Protein AF-0000000066603137 (afdb_homodimer)

Sequence (234 aa):
MKKAFKVMNELRSQNLLCDVTIVAEDMEISAHRVVLAACSPYFHAMFTGEMSESRAKRVRIKEVDGWTLRMLIDYVYTAEIQVTEENVQVLLPAAGLLQLQDVKKTCCEFLESQLHPMKKAFKVMNELRSQNLLCDVTIVAEDMEISAHRVVLAACSPYFHAMFTGEMSESRAKRVRIKEVDGWTLRMLIDYVYTAEIQVTEENVQVLLPAAGLLQLQDVKKTCCEFLESQLHP

Radius of gyration: 20.16 Å; Cα contacts (8 Å, |Δi|>4): 332; chains: 2; bounding box: 44×59×36 Å

Structure (mmCIF, N/CA/C/O backbone):
data_AF-0000000066603137-model_v1
#
loop_
_entity.id
_entity.type
_entity.pdbx_description
1 polymer 'Kelch like family member 2'
#
loop_
_atom_site.group_PDB
_atom_site.id
_atom_site.type_symbol
_atom_site.label_atom_id
_atom_site.label_alt_id
_atom_site.label_comp_id
_atom_site.label_asym_id
_atom_site.label_entity_id
_atom_site.label_seq_id
_atom_site.pdbx_PDB_ins_code
_atom_site.Cartn_x
_atom_site.Cartn_y
_atom_site.Cartn_z
_atom_site.occupancy
_atom_site.B_iso_or_equiv
_atom_site.auth_seq_id
_atom_sit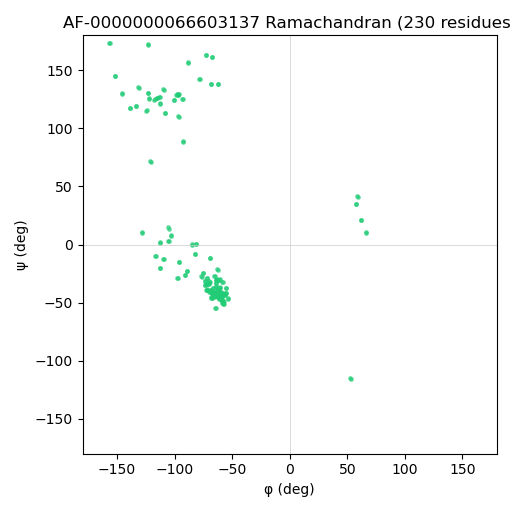e.auth_comp_id
_atom_site.auth_asym_id
_atom_site.auth_atom_id
_atom_site.pdbx_PDB_model_num
ATOM 1 N N . MET A 1 1 ? -9.078 -4.625 0.877 1 66.19 1 MET A N 1
ATOM 2 C CA . MET A 1 1 ? -8.438 -3.322 0.723 1 66.19 1 MET A CA 1
ATOM 3 C C . MET A 1 1 ? -8.273 -2.637 2.074 1 66.19 1 MET A C 1
ATOM 5 O O . MET A 1 1 ? -7.148 -2.32 2.479 1 66.19 1 MET A O 1
ATOM 9 N N . LYS A 1 2 ? -9.336 -2.564 2.914 1 73.94 2 LYS A N 1
ATOM 10 C CA . LYS A 1 2 ? -9.211 -1.972 4.242 1 73.94 2 LYS A CA 1
ATOM 11 C C . LYS A 1 2 ? -8.258 -2.785 5.117 1 73.94 2 LYS A C 1
ATOM 13 O O . LYS A 1 2 ? -7.438 -2.223 5.84 1 73.94 2 LYS A O 1
ATOM 18 N N . LYS A 1 3 ? -8.266 -4.051 4.812 1 93.62 3 LYS A N 1
ATOM 19 C CA . LYS A 1 3 ? -7.402 -4.918 5.609 1 93.62 3 LYS A CA 1
ATOM 20 C C . LYS A 1 3 ? -5.934 -4.707 5.262 1 93.62 3 LYS A C 1
ATOM 22 O O . LYS A 1 3 ? -5.07 -4.715 6.145 1 93.62 3 LYS A O 1
ATOM 27 N N . ALA A 1 4 ? -5.727 -4.43 4.051 1 96.81 4 ALA A N 1
ATOM 28 C CA . ALA A 1 4 ? -4.344 -4.238 3.619 1 96.81 4 ALA A CA 1
ATOM 29 C C . ALA A 1 4 ? -3.734 -2.996 4.258 1 96.81 4 ALA A C 1
ATOM 31 O O . ALA A 1 4 ? -2.594 -3.025 4.727 1 96.81 4 ALA A O 1
ATOM 32 N N . PHE A 1 5 ? -4.465 -1.944 4.359 1 97.75 5 PHE A N 1
ATOM 33 C CA . PHE A 1 5 ? -3.939 -0.711 4.934 1 97.75 5 PHE A CA 1
ATOM 34 C C . PHE A 1 5 ? -3.719 -0.865 6.434 1 97.75 5 PHE A C 1
ATOM 36 O O . PHE A 1 5 ? -2.791 -0.276 6.992 1 97.75 5 PHE A O 1
ATOM 43 N N . LYS A 1 6 ? -4.555 -1.633 7.059 1 98.06 6 LYS A N 1
ATOM 44 C CA . LYS A 1 6 ? -4.324 -1.933 8.469 1 98.06 6 LYS A CA 1
ATOM 45 C C . LYS A 1 6 ? -2.969 -2.605 8.672 1 98.06 6 LYS A C 1
ATOM 47 O O . LYS A 1 6 ? -2.215 -2.236 9.578 1 98.06 6 LYS A O 1
ATOM 52 N N . VAL A 1 7 ? -2.697 -3.527 7.824 1 98.5 7 VAL A N 1
ATOM 53 C CA . VAL A 1 7 ? -1.426 -4.234 7.918 1 98.5 7 VAL A CA 1
ATOM 54 C C . VAL A 1 7 ? -0.278 -3.279 7.594 1 98.5 7 VAL A C 1
ATOM 56 O O . VAL A 1 7 ? 0.746 -3.275 8.281 1 98.5 7 VAL A O 1
ATOM 59 N N . MET A 1 8 ? -0.448 -2.443 6.566 1 98.56 8 MET A N 1
ATOM 60 C CA . MET A 1 8 ? 0.592 -1.475 6.23 1 98.56 8 MET A CA 1
ATOM 61 C C . MET A 1 8 ? 0.85 -0.526 7.395 1 98.56 8 MET A C 1
ATOM 63 O O . MET A 1 8 ? 1.996 -0.165 7.668 1 98.56 8 MET A O 1
ATOM 67 N N . ASN A 1 9 ? -0.201 -0.176 8.078 1 98.62 9 ASN A N 1
ATOM 68 C CA . ASN A 1 9 ? -0.045 0.702 9.227 1 98.62 9 ASN A CA 1
ATOM 69 C C . ASN A 1 9 ? 0.69 0.003 10.367 1 98.62 9 ASN A C 1
ATOM 71 O O . ASN A 1 9 ? 1.478 0.628 11.086 1 98.62 9 ASN A O 1
ATOM 75 N N . GLU A 1 10 ? 0.378 -1.219 10.547 1 98.69 10 GLU A N 1
ATOM 76 C CA . GLU A 1 10 ? 1.084 -2.002 11.562 1 98.69 10 GLU A CA 1
ATOM 77 C C . GLU A 1 10 ? 2.57 -2.117 11.227 1 98.69 10 GLU A C 1
ATOM 79 O O . GLU A 1 10 ? 3.42 -1.979 12.109 1 98.69 10 GLU A O 1
ATOM 84 N N . LEU A 1 11 ? 2.84 -2.357 9.984 1 98.62 11 LEU A N 1
ATOM 85 C CA . LEU A 1 11 ? 4.23 -2.385 9.547 1 98.62 11 LEU A CA 1
ATOM 86 C C . LEU A 1 11 ? 4.914 -1.051 9.82 1 98.62 11 LEU A C 1
ATOM 88 O O . LEU A 1 11 ? 6.027 -1.016 10.352 1 98.62 11 LEU A O 1
ATOM 92 N N . ARG A 1 12 ? 4.234 0.005 9.531 1 98.75 12 ARG A N 1
ATOM 93 C CA . ARG A 1 12 ? 4.77 1.344 9.758 1 98.75 12 ARG A CA 1
ATOM 94 C C . ARG A 1 12 ? 5.062 1.575 11.234 1 98.75 12 ARG A C 1
ATOM 96 O O . ARG A 1 12 ? 6.129 2.08 11.586 1 98.75 12 ARG A O 1
ATOM 103 N N . SER A 1 13 ? 4.113 1.192 12.078 1 98.19 13 SER A N 1
ATOM 104 C CA . SER A 1 13 ? 4.246 1.421 13.508 1 98.19 13 SER A CA 1
ATOM 105 C C . SER A 1 13 ? 5.441 0.667 14.086 1 98.19 13 SER A C 1
ATOM 107 O O . SER A 1 13 ? 5.957 1.025 15.141 1 98.19 13 SER A O 1
ATOM 109 N N . GLN A 1 14 ? 5.871 -0.361 13.367 1 97.81 14 GLN A N 1
ATOM 110 C CA . GLN A 1 14 ? 7.016 -1.162 13.789 1 97.81 14 GLN A CA 1
ATOM 111 C C . GLN A 1 14 ? 8.266 -0.811 12.984 1 97.81 14 GLN A C 1
ATOM 113 O O . GLN A 1 14 ? 9.281 -1.502 13.07 1 97.81 14 GLN A O 1
ATOM 118 N N . ASN A 1 15 ? 8.156 0.204 12.188 1 97.88 15 ASN A N 1
ATOM 119 C CA . ASN A 1 15 ? 9.234 0.662 11.312 1 97.88 15 ASN A CA 1
ATOM 120 C C . ASN A 1 15 ? 9.703 -0.442 10.367 1 97.88 15 ASN A C 1
ATOM 122 O O . ASN A 1 15 ? 10.891 -0.555 10.078 1 97.88 15 ASN A O 1
ATOM 126 N N . LEU A 1 16 ? 8.734 -1.271 9.945 1 98 16 LEU A N 1
ATOM 127 C CA . LEU A 1 16 ? 9.039 -2.346 9.008 1 98 16 LEU A CA 1
ATOM 128 C C . LEU A 1 16 ? 8.711 -1.928 7.578 1 98 16 LEU A C 1
ATOM 130 O O . LEU A 1 16 ? 7.641 -1.378 7.316 1 98 16 LEU A O 1
ATOM 134 N N . LEU A 1 17 ? 9.695 -2.125 6.676 1 97.81 17 LEU A N 1
ATOM 135 C CA . LEU A 1 17 ? 9.602 -1.882 5.242 1 97.81 17 LEU A CA 1
ATOM 136 C C . LEU A 1 17 ? 9.43 -0.395 4.953 1 97.81 17 LEU A C 1
ATOM 138 O O . LEU A 1 17 ? 9.023 -0.016 3.852 1 97.81 17 LEU A O 1
ATOM 142 N N . CYS A 1 18 ? 9.602 0.43 5.953 1 98.5 18 CYS A N 1
ATOM 143 C CA . CYS A 1 18 ? 9.586 1.869 5.719 1 98.5 18 CYS A CA 1
ATOM 144 C C . CYS A 1 18 ? 10.805 2.307 4.914 1 98.5 18 CYS A C 1
ATOM 146 O O . CYS A 1 18 ? 11.922 1.852 5.176 1 98.5 18 CYS A O 1
ATOM 148 N N . ASP A 1 19 ? 10.562 3.217 3.949 1 98.38 19 ASP A N 1
ATOM 149 C CA . ASP A 1 19 ? 11.68 3.6 3.094 1 98.38 19 ASP A CA 1
ATOM 150 C C . ASP A 1 19 ? 11.836 5.117 3.033 1 98.38 19 ASP A C 1
ATOM 152 O O . ASP A 1 19 ? 12.586 5.637 2.209 1 98.38 19 ASP A O 1
ATOM 156 N N . VAL A 1 20 ? 11.125 5.844 3.896 1 98.56 20 VAL A N 1
ATOM 157 C CA . VAL A 1 20 ? 11.289 7.293 3.973 1 98.56 20 VAL A CA 1
ATOM 158 C C . VAL A 1 20 ? 10.953 7.777 5.379 1 98.56 20 VAL A C 1
ATOM 160 O O . VAL A 1 20 ? 10.094 7.203 6.051 1 98.56 20 VAL A O 1
ATOM 163 N N . THR A 1 21 ? 11.625 8.734 5.805 1 98.62 21 THR A N 1
ATOM 164 C CA . THR A 1 21 ? 11.32 9.484 7.016 1 98.62 21 THR A CA 1
ATOM 165 C C . THR A 1 21 ? 10.914 10.914 6.672 1 98.62 21 THR A C 1
ATOM 167 O O . THR A 1 21 ? 11.695 11.664 6.074 1 98.62 21 THR A O 1
ATOM 170 N N . ILE A 1 22 ? 9.734 11.305 7.062 1 98.31 22 ILE A N 1
ATOM 171 C CA . ILE A 1 22 ? 9.273 12.672 6.852 1 98.31 22 ILE A CA 1
ATOM 172 C C . ILE A 1 22 ? 9.516 13.492 8.117 1 98.31 22 ILE A C 1
ATOM 174 O O . ILE A 1 22 ? 9.109 13.094 9.211 1 98.31 22 ILE A O 1
ATOM 178 N N . VAL A 1 23 ? 10.133 14.625 7.926 1 98.19 23 VAL A N 1
ATOM 179 C CA . VAL A 1 23 ? 10.539 15.445 9.062 1 98.19 23 VAL A CA 1
ATOM 180 C C . VAL A 1 23 ? 9.781 16.781 9.039 1 98.19 23 VAL A C 1
ATOM 182 O O . VAL A 1 23 ? 9.703 17.438 7.996 1 98.19 23 VAL A O 1
ATOM 185 N N . ALA A 1 24 ? 9.148 17.094 10.086 1 97.25 24 ALA A N 1
ATOM 186 C CA . ALA A 1 24 ? 8.539 18.391 10.312 1 97.25 24 ALA A CA 1
ATOM 187 C C . ALA A 1 24 ? 8.867 18.922 11.703 1 97.25 24 ALA A C 1
ATOM 189 O O . ALA A 1 24 ? 8.523 18.297 12.711 1 97.25 24 ALA A O 1
ATOM 190 N N . GLU A 1 25 ? 9.5 20.031 11.664 1 94.88 25 GLU A N 1
ATOM 191 C CA . GLU A 1 25 ? 10 20.578 12.922 1 94.88 25 GLU A CA 1
ATOM 192 C C . GLU A 1 25 ? 10.828 19.547 13.68 1 94.88 25 GLU A C 1
ATOM 194 O O . GLU A 1 25 ? 11.812 19.016 13.148 1 94.88 25 GLU A O 1
ATOM 199 N N . ASP A 1 26 ? 10.352 19.109 14.867 1 93.25 26 ASP A N 1
ATOM 200 C CA . ASP A 1 26 ? 11.148 18.188 15.68 1 93.25 26 ASP A CA 1
ATOM 201 C C . ASP A 1 26 ? 10.578 16.781 15.617 1 93.25 26 ASP A C 1
ATOM 203 O O . ASP A 1 26 ? 11.008 15.898 16.375 1 93.25 26 ASP A O 1
ATOM 207 N N . MET A 1 27 ? 9.75 16.625 14.68 1 97.19 27 MET A N 1
ATOM 208 C CA . MET A 1 27 ? 9.117 15.32 14.586 1 97.19 27 MET A CA 1
ATOM 209 C C . MET A 1 27 ? 9.617 14.562 13.352 1 97.19 27 MET A C 1
ATOM 211 O O . MET A 1 27 ? 9.766 15.148 12.281 1 97.19 27 MET A O 1
ATOM 215 N N . GLU A 1 28 ? 9.93 13.32 13.609 1 98.19 28 GLU A N 1
ATOM 216 C CA . GLU A 1 28 ? 10.305 12.398 12.547 1 98.19 28 GLU A CA 1
ATOM 217 C C . GLU A 1 28 ? 9.266 11.289 12.383 1 98.19 28 GLU A C 1
ATOM 219 O O . GLU A 1 28 ? 8.945 10.594 13.352 1 98.19 28 GLU A O 1
ATOM 224 N N . ILE A 1 29 ? 8.766 11.109 11.133 1 98.38 29 ILE A N 1
ATOM 225 C CA . ILE A 1 29 ? 7.703 10.148 10.867 1 98.38 29 ILE A CA 1
ATOM 226 C C . ILE A 1 29 ? 8.148 9.172 9.781 1 98.38 29 ILE A C 1
ATOM 228 O O . ILE A 1 29 ? 8.375 9.57 8.633 1 98.38 29 ILE A O 1
ATOM 232 N N . SER A 1 30 ? 8.273 7.91 10.156 1 98.62 30 SER A N 1
ATOM 233 C CA . SER A 1 30 ? 8.586 6.875 9.172 1 98.62 30 SER A CA 1
ATOM 234 C C . SER A 1 30 ? 7.348 6.484 8.375 1 98.62 30 SER A C 1
ATOM 236 O O . SER A 1 30 ? 6.242 6.422 8.914 1 98.62 30 SER A O 1
ATOM 238 N N . ALA A 1 31 ? 7.547 6.23 7.105 1 98.75 31 ALA A N 1
ATOM 239 C CA . ALA A 1 31 ? 6.426 5.863 6.246 1 98.75 31 ALA A CA 1
ATOM 240 C C . ALA A 1 31 ? 6.898 5.078 5.027 1 98.75 31 ALA A C 1
ATOM 242 O O . ALA A 1 31 ? 8.094 4.809 4.879 1 98.75 31 ALA A O 1
ATOM 243 N N . HIS A 1 32 ? 6.016 4.598 4.27 1 98.88 32 HIS A N 1
ATOM 244 C CA . HIS A 1 32 ? 6.266 3.947 2.988 1 98.88 32 HIS A CA 1
ATOM 245 C C . HIS A 1 32 ? 5.996 4.895 1.826 1 98.88 32 HIS A C 1
ATOM 247 O O . HIS A 1 32 ? 4.887 5.414 1.687 1 98.88 32 HIS A O 1
ATOM 253 N N . ARG A 1 33 ? 7 5.094 0.948 1 98.69 33 ARG A N 1
ATOM 254 C CA . ARG A 1 33 ? 6.848 6.02 -0.171 1 98.69 33 ARG A CA 1
ATOM 255 C C . ARG A 1 33 ? 5.645 5.645 -1.028 1 98.69 33 ARG A C 1
ATOM 257 O O . ARG A 1 33 ? 4.859 6.516 -1.415 1 98.69 33 ARG A O 1
ATOM 264 N N . VAL A 1 34 ? 5.469 4.328 -1.306 1 98.81 34 VAL A N 1
ATOM 265 C CA . VAL A 1 34 ? 4.43 3.893 -2.234 1 98.81 34 VAL A CA 1
ATOM 266 C C . VAL A 1 34 ? 3.053 4.188 -1.646 1 98.81 34 VAL A C 1
ATOM 268 O O . VAL A 1 34 ? 2.121 4.531 -2.375 1 98.81 34 VAL A O 1
ATOM 271 N N . VAL A 1 35 ? 2.865 4.031 -0.341 1 98.62 35 VAL A N 1
ATOM 272 C CA . VAL A 1 35 ? 1.593 4.309 0.315 1 98.62 35 VAL A CA 1
ATOM 273 C C . VAL A 1 35 ? 1.307 5.809 0.273 1 98.62 35 VAL A C 1
ATOM 275 O O . VAL A 1 35 ? 0.21 6.227 -0.107 1 98.62 35 VAL A O 1
ATOM 278 N N . LEU A 1 36 ? 2.318 6.641 0.607 1 98.62 36 LEU A N 1
ATOM 279 C CA . LEU A 1 36 ? 2.152 8.086 0.564 1 98.62 36 LEU A CA 1
ATOM 280 C C . LEU A 1 36 ? 1.855 8.562 -0.855 1 98.62 36 LEU A C 1
ATOM 282 O O . LEU A 1 36 ? 0.938 9.352 -1.071 1 98.62 36 LEU A O 1
ATOM 286 N N . ALA A 1 37 ? 2.605 8.039 -1.831 1 98.56 37 ALA A N 1
ATOM 287 C CA . ALA A 1 37 ? 2.447 8.422 -3.23 1 98.56 37 ALA A CA 1
ATOM 288 C C . ALA A 1 37 ? 1.07 8.031 -3.756 1 98.56 37 ALA A C 1
ATOM 290 O O . ALA A 1 37 ? 0.492 8.727 -4.59 1 98.56 37 ALA A O 1
ATOM 291 N N . ALA A 1 38 ? 0.558 6.93 -3.254 1 98.38 38 ALA A N 1
ATOM 292 C CA . ALA A 1 38 ? -0.722 6.414 -3.732 1 98.38 38 ALA A CA 1
ATOM 293 C C . ALA A 1 38 ? -1.885 7.238 -3.193 1 98.38 38 ALA A C 1
ATOM 295 O O . ALA A 1 38 ? -2.951 7.297 -3.809 1 98.38 38 ALA A O 1
ATOM 296 N N . CYS A 1 39 ? -1.678 7.875 -2.096 1 97.88 39 CYS A N 1
ATOM 297 C CA . CYS A 1 39 ? -2.799 8.492 -1.396 1 97.88 39 CYS A CA 1
ATOM 298 C C . CYS A 1 39 ? -2.73 10.016 -1.49 1 97.88 39 CYS A C 1
ATOM 300 O O . CYS A 1 39 ? -3.697 10.703 -1.163 1 97.88 39 CYS A O 1
ATOM 302 N N . SER A 1 40 ? -1.613 10.602 -1.925 1 98.38 40 SER A N 1
ATOM 303 C CA . SER A 1 40 ? -1.382 12.039 -1.989 1 98.38 40 SER A CA 1
ATOM 304 C C . SER A 1 40 ? -0.666 12.43 -3.279 1 98.38 40 SER A C 1
ATOM 306 O O . SER A 1 40 ? 0.505 12.094 -3.471 1 98.38 40 SER A O 1
ATOM 308 N N . PRO A 1 41 ? -1.312 13.234 -4.125 1 98.12 41 PRO A N 1
ATOM 309 C CA . PRO A 1 41 ? -0.631 13.727 -5.324 1 98.12 41 PRO A CA 1
ATOM 310 C C . PRO A 1 41 ? 0.639 14.508 -5.004 1 98.12 41 PRO A C 1
ATOM 312 O O . PRO A 1 41 ? 1.594 14.492 -5.785 1 98.12 41 PRO A O 1
ATOM 315 N N . TYR A 1 42 ? 0.644 15.18 -3.895 1 98 42 TYR A N 1
ATOM 316 C CA . TYR A 1 42 ? 1.837 15.875 -3.43 1 98 42 TYR A CA 1
ATOM 317 C C . TYR A 1 42 ? 3.004 14.906 -3.26 1 98 42 TYR A C 1
ATOM 319 O O . TYR A 1 42 ? 4.07 15.109 -3.844 1 98 42 TYR A O 1
ATOM 327 N N . PHE A 1 43 ? 2.762 13.844 -2.566 1 98 43 PHE A N 1
ATOM 328 C CA . PHE A 1 43 ? 3.807 12.859 -2.34 1 98 43 PHE A CA 1
ATOM 329 C C . PHE A 1 43 ? 4.074 12.055 -3.605 1 98 43 PHE A C 1
ATOM 331 O O . PHE A 1 43 ? 5.211 11.641 -3.859 1 98 43 PHE A O 1
ATOM 338 N N . HIS A 1 44 ? 3.045 11.859 -4.414 1 98.38 44 HIS A N 1
ATOM 339 C CA . HIS A 1 44 ? 3.248 11.188 -5.691 1 98.38 44 HIS A CA 1
ATOM 340 C C . HIS A 1 44 ? 4.281 11.914 -6.543 1 98.38 44 HIS A C 1
ATOM 342 O O . HIS A 1 44 ? 5.242 11.305 -7.02 1 98.38 44 HIS A O 1
ATOM 348 N N . ALA A 1 45 ? 4.066 13.195 -6.691 1 97.56 45 ALA A N 1
ATOM 349 C CA . ALA A 1 45 ? 4.984 14.016 -7.48 1 97.56 45 ALA A CA 1
ATOM 350 C C . ALA A 1 45 ? 6.375 14.039 -6.848 1 97.56 45 ALA A C 1
ATOM 352 O O . ALA A 1 45 ? 7.383 13.953 -7.551 1 97.56 45 ALA A O 1
ATOM 353 N N . MET A 1 46 ? 6.438 14.094 -5.594 1 96.69 46 MET A N 1
ATOM 354 C CA . MET A 1 46 ? 7.699 14.188 -4.867 1 96.69 46 MET A CA 1
ATOM 355 C C . MET A 1 46 ? 8.523 12.914 -5.039 1 96.69 46 MET A C 1
ATOM 357 O O . MET A 1 46 ? 9.734 12.984 -5.258 1 96.69 46 MET A O 1
ATOM 361 N N . PHE A 1 47 ? 7.879 11.75 -4.996 1 98.06 47 PHE A N 1
ATOM 362 C CA . PHE A 1 47 ? 8.609 10.492 -4.891 1 98.06 47 PHE A CA 1
ATOM 363 C C . PHE A 1 47 ? 8.812 9.867 -6.266 1 98.06 47 PHE A C 1
ATOM 365 O O . PHE A 1 47 ? 9.594 8.93 -6.418 1 98.06 47 PHE A O 1
ATOM 372 N N . THR A 1 48 ? 8.117 10.312 -7.25 1 97.31 48 THR A N 1
ATOM 373 C CA . THR A 1 48 ? 8.266 9.727 -8.578 1 97.31 48 THR A CA 1
ATOM 374 C C . THR A 1 48 ? 9.039 10.656 -9.5 1 97.31 48 THR A C 1
ATOM 376 O O . THR A 1 48 ? 9.18 10.383 -10.695 1 97.31 48 THR A O 1
ATOM 379 N N . GLY A 1 49 ? 9.461 11.695 -8.984 1 92.5 49 GLY A N 1
ATOM 380 C CA . GLY A 1 49 ? 10.281 12.617 -9.758 1 92.5 49 GLY A CA 1
ATOM 381 C C . GLY A 1 49 ? 11.641 12.055 -10.109 1 92.5 49 GLY A C 1
ATOM 382 O O . GLY A 1 49 ? 12.094 11.086 -9.5 1 92.5 49 GLY A O 1
ATOM 383 N N . GLU A 1 50 ? 12.305 12.625 -11.102 1 88.88 50 GLU A N 1
ATOM 384 C CA . GLU A 1 50 ? 13.602 12.172 -11.586 1 88.88 50 GLU A CA 1
ATOM 385 C C . GLU A 1 50 ? 14.742 12.758 -10.758 1 88.88 50 GLU A C 1
ATOM 387 O O . GLU A 1 50 ? 15.883 12.297 -10.844 1 88.88 50 GLU A O 1
ATOM 392 N N . MET A 1 51 ? 14.414 13.516 -9.82 1 85.31 51 MET A N 1
ATOM 393 C CA . MET A 1 51 ? 15.438 14.234 -9.062 1 85.31 51 MET A CA 1
ATOM 394 C C . MET A 1 51 ? 15.938 13.398 -7.895 1 85.31 51 MET A C 1
ATOM 396 O O . MET A 1 51 ? 15.211 12.562 -7.359 1 85.31 51 MET A O 1
ATOM 400 N N . SER A 1 52 ? 17.141 13.664 -7.434 1 87.62 52 SER A N 1
ATOM 401 C CA . SER A 1 52 ? 17.766 12.961 -6.32 1 87.62 52 SER A CA 1
ATOM 402 C C . SER A 1 52 ? 16.953 13.109 -5.039 1 87.62 52 SER A C 1
ATOM 404 O O . SER A 1 52 ? 16.891 12.188 -4.227 1 87.62 52 SER A O 1
ATOM 406 N N . GLU A 1 53 ? 16.312 14.234 -5.012 1 83.25 53 GLU A N 1
ATOM 407 C CA . GLU A 1 53 ? 15.547 14.539 -3.812 1 83.25 53 GLU A CA 1
ATOM 408 C C . GLU A 1 53 ? 14.391 13.562 -3.635 1 83.25 53 GLU A C 1
ATOM 410 O O . GLU A 1 53 ? 13.945 13.312 -2.512 1 83.25 53 GLU A O 1
ATOM 415 N N . SER A 1 54 ? 13.984 13.07 -4.773 1 88.69 54 SER A N 1
ATOM 416 C CA . SER A 1 54 ? 12.867 12.133 -4.727 1 88.69 54 SER A CA 1
ATOM 417 C C . SER A 1 54 ? 13.273 10.82 -4.074 1 88.69 54 SER A C 1
ATOM 419 O O . SER A 1 54 ? 12.422 10.047 -3.625 1 88.69 54 SER A O 1
ATOM 421 N N . ARG A 1 55 ? 14.562 10.609 -3.875 1 93.38 55 ARG A N 1
ATOM 422 C CA . ARG A 1 55 ? 15.07 9.344 -3.342 1 93.38 55 ARG A CA 1
ATOM 423 C C . ARG A 1 55 ? 15.656 9.539 -1.947 1 93.38 55 ARG A C 1
ATOM 425 O O . ARG A 1 55 ? 16.141 8.586 -1.335 1 93.38 55 ARG A O 1
ATOM 432 N N . ALA A 1 56 ? 15.578 10.742 -1.469 1 95.44 56 ALA A N 1
ATOM 433 C CA . ALA A 1 56 ? 16.156 11.016 -0.152 1 95.44 56 ALA A CA 1
ATOM 434 C C . ALA A 1 56 ? 15.461 10.188 0.928 1 95.44 56 ALA A C 1
ATOM 436 O O . ALA A 1 56 ? 14.234 10.023 0.902 1 95.44 56 ALA A O 1
ATOM 437 N N . LYS A 1 57 ? 16.266 9.656 1.84 1 96.31 57 LYS A N 1
ATOM 438 C CA . LYS A 1 57 ? 15.719 8.852 2.932 1 96.31 57 LYS A CA 1
ATOM 439 C C . LYS A 1 57 ? 14.961 9.727 3.932 1 96.31 57 LYS A C 1
ATOM 441 O O . LYS A 1 57 ? 14.078 9.234 4.637 1 96.31 57 LYS A O 1
ATOM 446 N N . ARG A 1 58 ? 15.469 10.914 4.062 1 97.12 58 ARG A N 1
ATOM 447 C CA . ARG A 1 58 ? 14.844 11.891 4.945 1 97.12 58 ARG A CA 1
ATOM 448 C C . ARG A 1 58 ? 14.367 13.109 4.16 1 97.12 58 ARG A C 1
ATOM 450 O O . ARG A 1 58 ? 15.133 13.719 3.418 1 97.12 58 ARG A O 1
ATOM 457 N N . VAL A 1 59 ? 13.109 13.438 4.27 1 97.12 59 VAL A N 1
ATOM 458 C CA . VAL A 1 59 ? 12.492 14.562 3.566 1 97.12 59 VAL A CA 1
ATOM 459 C C . VAL A 1 59 ? 11.883 15.531 4.574 1 97.12 59 VAL A C 1
ATOM 461 O O . VAL A 1 59 ? 11.039 15.141 5.387 1 97.12 59 VAL A O 1
ATOM 464 N N . ARG A 1 60 ? 12.258 16.812 4.531 1 97.19 60 ARG A N 1
ATOM 465 C CA . ARG A 1 60 ? 11.734 17.828 5.445 1 97.19 60 ARG A CA 1
ATOM 466 C C . ARG A 1 60 ? 10.602 18.609 4.797 1 97.19 60 ARG A C 1
ATOM 468 O O . ARG A 1 60 ? 10.734 19.078 3.662 1 97.19 60 ARG A O 1
ATOM 475 N N . ILE A 1 61 ? 9.555 18.688 5.496 1 96.81 61 ILE A N 1
ATOM 476 C CA . ILE A 1 61 ? 8.438 19.562 5.109 1 96.81 61 ILE A CA 1
ATOM 477 C C . ILE A 1 61 ? 8.359 20.75 6.051 1 96.81 61 ILE A C 1
ATOM 479 O O . ILE A 1 61 ? 7.969 20.609 7.211 1 96.81 61 ILE A O 1
ATOM 483 N N . LYS A 1 62 ? 8.609 21.906 5.578 1 96.56 62 LYS A N 1
ATOM 484 C CA . LYS A 1 62 ? 8.766 23.094 6.41 1 96.56 62 LYS A CA 1
ATOM 485 C C . LYS A 1 62 ? 7.426 23.797 6.625 1 96.56 62 LYS A C 1
ATOM 487 O O . LYS A 1 62 ? 7.254 24.531 7.598 1 96.56 62 LYS A O 1
ATOM 492 N N . GLU A 1 63 ? 6.492 23.547 5.715 1 96.06 63 GLU A N 1
ATOM 493 C CA . GLU A 1 63 ? 5.242 24.297 5.68 1 96.06 63 GLU A CA 1
ATOM 494 C C . GLU A 1 63 ? 4.234 23.75 6.684 1 96.06 63 GLU A C 1
ATOM 496 O O . GLU A 1 63 ? 3.199 24.375 6.934 1 96.06 63 GLU A O 1
ATOM 501 N N . VAL A 1 64 ? 4.512 22.625 7.32 1 97.19 64 VAL A N 1
ATOM 502 C CA . VAL A 1 64 ? 3.559 21.969 8.203 1 97.19 64 VAL A CA 1
ATOM 503 C C . VAL A 1 64 ? 4.234 21.609 9.523 1 97.19 64 VAL A C 1
ATOM 505 O O . VAL A 1 64 ? 5.383 21.172 9.539 1 97.19 64 VAL A O 1
ATOM 508 N N . ASP A 1 65 ? 3.514 21.891 10.656 1 96.5 65 ASP A N 1
ATOM 509 C CA . ASP A 1 65 ? 4.102 21.5 11.93 1 96.5 65 ASP A CA 1
ATOM 510 C C . ASP A 1 65 ? 4.047 19.984 12.117 1 96.5 65 ASP A C 1
ATOM 512 O O . ASP A 1 65 ? 3.27 19.297 11.453 1 96.5 65 ASP A O 1
ATOM 516 N N . GLY A 1 66 ? 4.863 19.469 13.07 1 97.44 66 GLY A N 1
ATOM 517 C CA . GLY A 1 66 ? 5.062 18.047 13.258 1 97.44 66 GLY A CA 1
ATOM 518 C C . GLY A 1 66 ? 3.793 17.312 13.641 1 97.44 66 GLY A C 1
ATOM 519 O O . GLY A 1 66 ? 3.508 16.234 13.102 1 97.44 66 GLY A O 1
ATOM 520 N N . TRP A 1 67 ? 3.07 17.859 14.539 1 97.12 67 TRP A N 1
ATOM 521 C CA . TRP A 1 67 ? 1.856 17.203 15.023 1 97.12 67 TRP A CA 1
ATOM 522 C C . TRP A 1 67 ? 0.817 17.109 13.906 1 97.12 67 TRP A C 1
ATOM 524 O O . TRP A 1 67 ? 0.174 16.062 13.742 1 97.12 67 TRP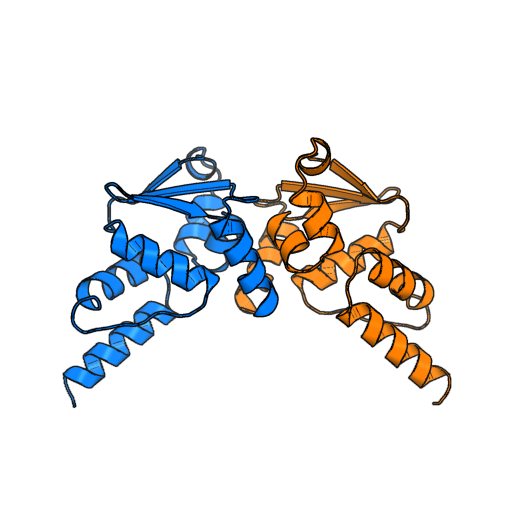 A O 1
ATOM 534 N N . THR A 1 68 ? 0.648 18.172 13.148 1 98.19 68 THR A N 1
ATOM 535 C CA . THR A 1 68 ? -0.292 18.188 12.031 1 98.19 68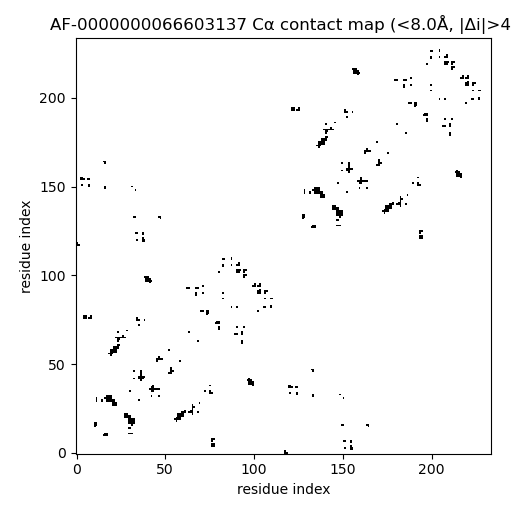 THR A CA 1
ATOM 536 C C . THR A 1 68 ? 0.099 17.156 10.977 1 98.19 68 THR A C 1
ATOM 538 O O . THR A 1 68 ? -0.752 16.438 10.469 1 98.19 68 THR A O 1
ATOM 541 N N . LEU A 1 69 ? 1.368 17.141 10.68 1 98.44 69 LEU A N 1
ATOM 542 C CA . LEU A 1 69 ? 1.857 16.188 9.695 1 98.44 69 LEU A CA 1
ATOM 543 C C . LEU A 1 69 ? 1.588 14.75 10.148 1 98.44 69 LEU A C 1
ATOM 545 O O . LEU A 1 69 ? 1.149 13.914 9.352 1 98.44 69 LEU A O 1
ATOM 549 N N . ARG A 1 70 ? 1.842 14.516 11.406 1 98.06 70 ARG A N 1
ATOM 550 C CA . ARG A 1 70 ? 1.599 13.18 11.953 1 98.06 70 ARG A CA 1
ATOM 551 C C . ARG A 1 70 ? 0.131 12.789 11.805 1 98.06 70 ARG A C 1
ATOM 553 O O . ARG A 1 70 ? -0.18 11.672 11.398 1 98.06 70 ARG A O 1
ATOM 560 N N . MET A 1 71 ? -0.792 13.68 12.086 1 98.38 71 MET A N 1
ATOM 561 C CA . MET A 1 71 ? -2.221 13.406 11.9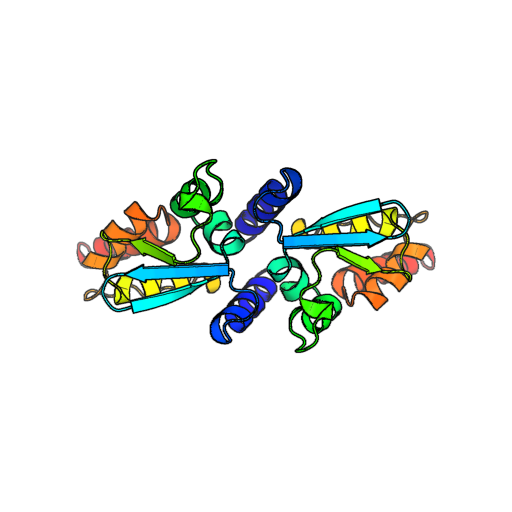53 1 98.38 71 MET A CA 1
ATOM 562 C C . MET A 1 71 ? -2.578 13.086 10.5 1 98.38 71 MET A C 1
ATOM 564 O O . MET A 1 71 ? -3.373 12.18 10.242 1 98.38 71 MET A O 1
ATOM 568 N N . LEU A 1 72 ? -1.993 13.82 9.586 1 98.69 72 LEU A N 1
ATOM 569 C CA . LEU A 1 72 ? -2.316 13.633 8.172 1 98.69 72 LEU A CA 1
ATOM 570 C C . LEU A 1 72 ? -1.725 12.328 7.648 1 98.69 72 LEU A C 1
ATOM 572 O O . LEU A 1 72 ? -2.361 11.633 6.855 1 98.69 72 LEU A O 1
ATOM 576 N N . ILE A 1 73 ? -0.517 11.992 8.07 1 98.5 73 ILE A N 1
ATOM 577 C CA . ILE A 1 73 ? 0.084 10.727 7.668 1 98.5 73 ILE A CA 1
ATOM 578 C C . ILE A 1 73 ? -0.698 9.57 8.281 1 98.5 73 ILE A C 1
ATOM 580 O O . ILE A 1 73 ? -0.939 8.555 7.617 1 98.5 73 ILE A O 1
ATOM 584 N N . ASP A 1 74 ? -1.087 9.703 9.539 1 98.25 74 ASP A N 1
ATOM 585 C CA . ASP A 1 74 ? -1.957 8.695 10.141 1 98.25 74 ASP A CA 1
ATOM 586 C C . ASP A 1 74 ? -3.232 8.508 9.32 1 98.25 74 ASP A C 1
ATOM 588 O O . ASP A 1 74 ? -3.691 7.387 9.117 1 98.25 74 ASP A O 1
ATOM 592 N N . TYR A 1 75 ? -3.768 9.602 8.875 1 98.44 75 TYR A N 1
ATOM 593 C CA . TYR A 1 75 ? -4.969 9.539 8.055 1 98.44 75 TYR A CA 1
ATOM 594 C C . TYR A 1 75 ? -4.723 8.727 6.785 1 98.44 75 TYR A C 1
ATOM 596 O O . TYR A 1 75 ? -5.594 7.973 6.348 1 98.44 75 TYR A O 1
ATOM 604 N N . VAL A 1 76 ? -3.598 8.914 6.203 1 98.25 76 VAL A N 1
ATOM 605 C CA . VAL A 1 76 ? -3.244 8.211 4.973 1 98.25 76 VAL A CA 1
ATOM 606 C C . VAL A 1 76 ? -3.361 6.707 5.188 1 98.25 76 VAL A C 1
ATOM 608 O O . VAL A 1 76 ? -3.855 5.988 4.316 1 98.25 76 VAL A O 1
ATOM 611 N N . TYR A 1 77 ? -3.016 6.23 6.32 1 98.06 77 TYR A N 1
ATOM 612 C CA . TYR A 1 77 ? -2.982 4.797 6.586 1 98.06 77 TYR A CA 1
ATOM 613 C C . TYR A 1 77 ? -4.316 4.312 7.145 1 98.06 77 TYR A C 1
ATOM 615 O O . TYR A 1 77 ? -4.695 3.156 6.949 1 98.06 77 TYR A O 1
ATOM 623 N N . THR A 1 78 ? -5.07 5.188 7.797 1 97.62 78 THR A N 1
ATOM 624 C CA . THR A 1 78 ? -6.211 4.715 8.57 1 97.62 78 THR A CA 1
ATOM 625 C C . THR A 1 78 ? -7.523 5.188 7.949 1 97.62 78 THR A C 1
ATOM 627 O O . THR A 1 78 ? -8.586 4.648 8.25 1 97.62 78 THR A O 1
ATOM 630 N N . ALA A 1 79 ? -7.461 6.223 7.125 1 96.31 79 ALA A N 1
ATOM 631 C CA . ALA A 1 79 ? -8.625 6.887 6.547 1 96.31 79 ALA A CA 1
ATOM 632 C C . ALA A 1 79 ? -9.508 7.492 7.637 1 96.31 79 ALA A C 1
ATOM 634 O O . ALA A 1 79 ? -10.719 7.656 7.449 1 96.31 79 ALA A O 1
ATOM 635 N N . GLU A 1 80 ? -8.891 7.703 8.781 1 96.62 80 GLU A N 1
ATOM 636 C CA . GLU A 1 80 ? -9.609 8.297 9.906 1 96.62 80 GLU A CA 1
ATOM 637 C C . GLU A 1 80 ? -8.922 9.562 10.398 1 96.62 80 GLU A C 1
ATOM 639 O O . GLU A 1 80 ? -7.707 9.586 10.586 1 96.62 80 GLU A O 1
ATOM 644 N N . ILE A 1 81 ? -9.758 10.586 10.531 1 97.19 81 ILE A N 1
ATOM 645 C CA . ILE A 1 81 ? -9.25 11.828 11.094 1 97.19 81 ILE A CA 1
ATOM 646 C C . ILE A 1 81 ? -10.336 12.508 11.93 1 97.19 81 ILE A C 1
ATOM 648 O O . ILE A 1 81 ? -11.508 12.508 11.547 1 97.19 81 ILE A O 1
ATOM 652 N N . GLN A 1 82 ? -9.984 12.883 13.102 1 97.06 82 GLN A N 1
ATOM 653 C CA . GLN A 1 82 ? -10.891 13.633 13.961 1 97.06 82 GLN A CA 1
ATOM 654 C C . GLN A 1 82 ? -10.617 15.133 13.875 1 97.06 82 GLN A C 1
ATOM 656 O O . GLN A 1 82 ? -9.586 15.609 14.359 1 97.06 82 GLN A O 1
ATOM 661 N N . VAL A 1 83 ? -11.508 15.859 13.289 1 97.94 83 VAL A N 1
ATOM 662 C CA . VAL A 1 83 ? -11.391 17.312 13.156 1 97.94 83 VAL A CA 1
ATOM 663 C C . VAL A 1 83 ? -12.102 17.984 14.328 1 97.94 83 VAL A C 1
ATOM 665 O O . VAL A 1 83 ? -13.25 17.656 14.641 1 97.94 83 VAL A O 1
ATOM 668 N N . THR A 1 84 ? -11.445 18.797 15.008 1 96.62 84 THR A N 1
ATOM 669 C CA . THR A 1 84 ? -11.984 19.594 16.109 1 96.62 84 THR A CA 1
ATOM 670 C C . THR A 1 84 ? -11.773 21.078 15.867 1 96.62 84 THR A C 1
ATOM 672 O O . THR A 1 84 ? -11.086 21.469 14.922 1 96.62 84 THR A O 1
ATOM 675 N N . GLU A 1 85 ? -12.359 21.906 16.734 1 95.19 85 GLU A N 1
ATOM 676 C CA . GLU A 1 85 ? -12.172 23.344 16.641 1 95.19 85 GLU A CA 1
ATOM 677 C C . GLU A 1 85 ? -10.703 23.734 16.859 1 95.19 85 GLU A C 1
ATOM 679 O O . GLU A 1 85 ? -10.211 24.688 16.25 1 95.19 85 GLU A O 1
ATOM 684 N N . GLU A 1 86 ? -10.016 22.984 17.641 1 95.81 86 GLU A N 1
ATOM 685 C CA . GLU A 1 86 ? -8.641 23.281 18.031 1 95.81 86 GLU A CA 1
ATOM 686 C C . GLU A 1 86 ? -7.668 22.969 16.891 1 95.81 86 GLU A C 1
ATOM 688 O O . GLU A 1 86 ? -6.637 23.625 16.75 1 95.81 86 GLU A O 1
ATOM 693 N N . ASN A 1 87 ? -8.047 22 16.031 1 97.38 87 ASN A N 1
ATOM 694 C CA . ASN A 1 87 ? -7.023 21.562 15.078 1 97.38 87 ASN A CA 1
ATOM 695 C C . ASN A 1 87 ? -7.43 21.875 13.641 1 97.38 87 ASN A C 1
ATOM 697 O O . ASN A 1 87 ? -6.602 21.812 12.734 1 97.38 87 ASN A O 1
ATOM 701 N N . VAL A 1 88 ? -8.656 22.297 13.359 1 98 88 VAL A N 1
ATOM 702 C CA . VAL A 1 88 ? -9.156 22.484 12.008 1 98 88 VAL A CA 1
ATOM 703 C C . VAL A 1 88 ? -8.352 23.578 11.305 1 98 88 VAL A C 1
ATOM 705 O O . VAL A 1 88 ? -8.117 23.5 10.094 1 98 88 VAL A O 1
ATOM 708 N N . GLN A 1 89 ? -7.84 24.531 11.992 1 96 89 GLN A N 1
ATOM 709 C CA . GLN A 1 89 ? -7.148 25.688 11.414 1 96 89 GLN A CA 1
ATOM 710 C C . GLN A 1 89 ? -5.793 25.281 10.844 1 96 89 GLN A C 1
ATOM 712 O O . GLN A 1 89 ? -5.301 25.906 9.898 1 96 89 GLN A O 1
ATOM 717 N N . VAL A 1 90 ? -5.277 24.281 11.445 1 97.62 90 VAL A N 1
ATOM 718 C CA . 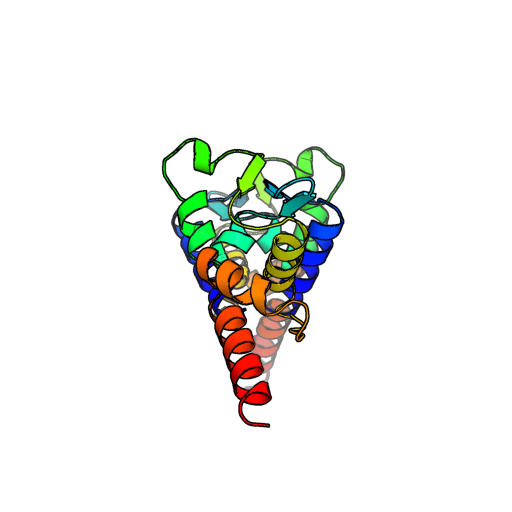VAL A 1 90 ? -3.973 23.844 10.961 1 97.62 90 VAL A CA 1
ATOM 719 C C . VAL A 1 90 ? -4.141 22.672 10 1 97.62 90 VAL A C 1
ATOM 721 O O . VAL A 1 90 ? -3.371 22.516 9.055 1 97.62 90 VAL A O 1
ATOM 724 N N . LEU A 1 91 ? -5.125 21.891 10.133 1 98.44 91 LEU A N 1
ATOM 725 C CA . LEU A 1 91 ? -5.379 20.719 9.305 1 98.44 91 LEU A CA 1
ATOM 726 C C . LEU A 1 91 ? -5.777 21.125 7.891 1 98.44 91 LEU A C 1
ATOM 728 O O . LEU A 1 91 ? -5.297 20.547 6.91 1 98.44 91 LEU A O 1
ATOM 732 N N . LEU A 1 92 ? -6.605 22.172 7.773 1 98.31 92 LEU A N 1
ATOM 733 C CA . LEU A 1 92 ? -7.176 22.531 6.484 1 98.31 92 LEU A CA 1
ATOM 734 C C . LEU A 1 92 ? -6.082 22.969 5.512 1 98.31 92 LEU A C 1
ATOM 736 O O . LEU A 1 92 ? -5.953 22.406 4.426 1 98.31 92 LEU A O 1
ATOM 740 N N . PRO A 1 93 ? -5.238 23.969 5.871 1 98.31 93 PRO A N 1
ATOM 741 C CA . PRO A 1 93 ? -4.188 24.359 4.934 1 98.31 93 PRO A CA 1
ATOM 742 C C . PRO A 1 93 ? -3.178 23.25 4.668 1 98.31 93 PRO A C 1
ATOM 744 O O . PRO A 1 93 ? -2.684 23.109 3.547 1 98.31 93 PRO A O 1
ATOM 747 N N . ALA A 1 94 ? -2.85 22.438 5.68 1 98.62 94 ALA A N 1
ATOM 748 C CA . ALA A 1 94 ? -1.904 21.328 5.508 1 98.62 94 ALA A CA 1
ATOM 749 C C . ALA A 1 94 ? -2.463 20.266 4.566 1 98.62 94 ALA A C 1
ATOM 751 O O . ALA A 1 94 ? -1.743 19.75 3.715 1 98.62 94 ALA A O 1
ATOM 752 N N . ALA A 1 95 ? -3.693 19.953 4.781 1 98.75 95 ALA A N 1
ATOM 753 C CA . ALA A 1 95 ? -4.363 19.016 3.883 1 98.75 95 ALA A CA 1
ATOM 754 C C . ALA A 1 95 ? -4.355 19.531 2.447 1 98.75 95 ALA A C 1
ATOM 756 O O . ALA A 1 95 ? -4.207 18.75 1.503 1 98.75 95 ALA A O 1
ATOM 757 N N . GLY A 1 96 ? -4.617 20.844 2.34 1 98.44 96 GLY A N 1
ATOM 758 C CA . GLY A 1 96 ? -4.52 21.453 1.026 1 98.44 96 GLY A CA 1
ATOM 759 C C . GLY A 1 96 ? -3.141 21.312 0.407 1 98.44 96 GLY A C 1
ATOM 760 O O . GLY A 1 96 ? -3.014 20.969 -0.767 1 98.44 96 GLY A O 1
ATOM 761 N N . LEU A 1 97 ? -2.15 21.609 1.157 1 98.06 97 LEU A N 1
ATOM 762 C CA . LEU A 1 97 ? -0.772 21.516 0.691 1 98.06 97 LEU A CA 1
ATOM 763 C C . LEU A 1 97 ? -0.447 20.094 0.247 1 98.06 97 LEU A C 1
ATOM 765 O O . LEU A 1 97 ? 0.086 19.891 -0.845 1 98.06 97 LEU A O 1
ATOM 769 N N . LEU A 1 98 ? -0.772 19.109 1.064 1 98.25 98 LEU A N 1
ATOM 770 C CA . LEU A 1 98 ? -0.439 17.719 0.798 1 98.25 98 LEU A CA 1
ATOM 771 C C . LEU A 1 98 ? -1.443 17.094 -0.164 1 98.25 98 LEU A C 1
ATOM 773 O O . LEU A 1 98 ? -1.363 15.898 -0.464 1 98.25 98 LEU A O 1
ATOM 777 N N . GLN A 1 99 ? -2.369 17.906 -0.562 1 98.31 99 GLN A N 1
ATOM 778 C CA . GLN A 1 99 ? -3.363 17.5 -1.554 1 98.31 99 GLN A CA 1
ATOM 779 C C . GLN A 1 99 ? -4.164 16.297 -1.079 1 98.31 99 GLN A C 1
ATOM 781 O O . GLN A 1 99 ? -4.359 15.344 -1.832 1 98.31 99 GLN A O 1
ATOM 786 N N . LEU A 1 100 ? -4.531 16.281 0.19 1 98.31 100 LEU A N 1
ATOM 787 C CA . LEU A 1 100 ? -5.469 15.32 0.763 1 98.31 100 LEU A CA 1
ATOM 788 C C . LEU A 1 100 ? -6.895 15.859 0.728 1 98.31 100 LEU A C 1
ATOM 790 O O . LEU A 1 100 ? -7.398 16.359 1.737 1 98.31 100 LEU A O 1
ATOM 794 N N . GLN A 1 101 ? -7.555 15.594 -0.363 1 97.81 101 GLN A N 1
ATOM 795 C CA . GLN A 1 101 ? -8.82 16.266 -0.657 1 97.81 101 GLN A CA 1
ATOM 796 C C . GLN A 1 101 ? -9.914 15.828 0.321 1 97.81 101 GLN A C 1
ATOM 798 O O . GLN A 1 101 ? -10.75 16.641 0.724 1 97.81 101 GLN A O 1
ATOM 803 N N . ASP A 1 102 ? -9.938 14.609 0.658 1 97.31 102 ASP A N 1
ATOM 804 C CA . ASP A 1 102 ? -10.961 14.117 1.573 1 97.31 102 ASP A CA 1
ATOM 805 C C . ASP A 1 102 ? -10.852 14.797 2.936 1 97.31 102 ASP A C 1
ATOM 807 O O . ASP A 1 102 ? -11.867 15.102 3.568 1 97.31 102 ASP A O 1
ATOM 811 N N . VAL A 1 103 ? -9.648 14.992 3.361 1 98.19 103 VAL A N 1
ATOM 812 C CA . VAL A 1 103 ? -9.438 15.672 4.637 1 98.19 103 VAL A CA 1
ATOM 813 C C . VAL A 1 103 ? -9.852 17.141 4.516 1 98.19 103 VAL A C 1
ATOM 815 O O . VAL A 1 103 ? -10.492 17.688 5.41 1 98.19 103 VAL A O 1
ATOM 818 N N . LYS A 1 104 ? -9.422 17.781 3.426 1 98.25 104 LYS A N 1
ATOM 819 C CA . LYS A 1 104 ? -9.812 19.156 3.184 1 98.25 104 LYS A CA 1
ATOM 820 C C . LYS A 1 104 ? -11.336 19.312 3.236 1 98.25 104 LYS A C 1
ATOM 822 O O . LYS A 1 104 ? -11.844 20.219 3.898 1 98.25 104 LYS A O 1
ATOM 827 N N . LYS A 1 105 ? -11.992 18.438 2.592 1 98 105 LYS A N 1
ATOM 828 C CA . LYS A 1 105 ? -13.453 18.469 2.57 1 98 105 LYS A CA 1
ATOM 829 C C . LYS A 1 105 ? -14.023 18.312 3.975 1 98 105 LYS A C 1
ATOM 831 O O . LYS A 1 105 ? -14.953 19.031 4.359 1 98 105 LYS A O 1
ATOM 836 N N . THR A 1 106 ? -13.531 17.359 4.715 1 98 106 THR A N 1
ATOM 837 C CA . THR A 1 106 ? -13.977 17.125 6.082 1 98 106 THR A CA 1
ATOM 838 C C . THR A 1 106 ? -13.797 18.375 6.938 1 98 106 THR A C 1
ATOM 840 O O . THR A 1 106 ? -14.672 18.734 7.73 1 98 106 THR A O 1
ATOM 843 N N . CYS A 1 107 ? -12.672 19.047 6.773 1 98 107 CYS A N 1
ATOM 844 C CA . CYS A 1 107 ? -12.398 20.281 7.5 1 98 107 CYS A CA 1
ATOM 845 C C . CYS A 1 107 ? -13.383 21.375 7.117 1 98 107 CYS A C 1
ATOM 847 O O . CYS A 1 107 ? -13.906 22.078 7.984 1 98 107 CYS A O 1
ATOM 849 N N . CYS A 1 108 ? -13.648 21.516 5.812 1 96.88 108 CYS A N 1
ATOM 850 C CA . CYS A 1 108 ? -14.594 22.531 5.332 1 96.88 108 CYS A CA 1
ATOM 851 C C . CYS A 1 108 ? -15.992 22.266 5.863 1 96.88 108 CYS A C 1
ATOM 853 O O . CYS A 1 108 ? -16.688 23.188 6.297 1 96.88 108 CYS A O 1
ATOM 855 N N . GLU A 1 109 ? -16.375 21.031 5.879 1 96.94 109 GLU A N 1
ATOM 856 C CA . GLU A 1 109 ? -17.688 20.656 6.41 1 96.94 109 GLU A CA 1
ATOM 857 C C . GLU A 1 109 ? -17.781 20.984 7.898 1 96.94 109 GLU A C 1
ATOM 859 O O . GLU A 1 109 ? -18.828 21.453 8.367 1 96.94 109 GLU A O 1
ATOM 864 N N . PHE A 1 110 ? -16.797 20.703 8.602 1 96.94 110 PHE A N 1
ATOM 865 C CA . PHE A 1 110 ? -16.75 21.016 10.023 1 96.94 110 PHE A CA 1
ATOM 866 C C . PHE A 1 110 ? -16.938 22.516 10.25 1 96.94 110 PHE A C 1
ATOM 868 O O . PHE A 1 110 ? -17.734 22.922 11.086 1 96.94 110 PHE A O 1
ATOM 875 N N . LEU A 1 111 ? -16.172 23.375 9.516 1 94.94 111 LEU A N 1
ATOM 876 C CA . LEU A 1 111 ? -16.234 24.828 9.648 1 94.94 111 LEU A CA 1
ATOM 877 C C . LEU A 1 111 ? -17.609 25.359 9.266 1 94.94 111 LEU A C 1
ATOM 879 O O . LEU A 1 111 ? -18.141 26.25 9.93 1 94.94 111 LEU A O 1
ATOM 883 N N . GLU A 1 112 ? -18.125 24.75 8.195 1 94.12 112 GLU A N 1
ATOM 884 C CA . GLU A 1 112 ? -19.469 25.141 7.766 1 94.12 112 GLU A CA 1
ATOM 885 C C . GLU A 1 112 ? -20.5 24.828 8.844 1 94.12 112 GLU A C 1
ATOM 887 O O . GLU A 1 112 ? -21.438 25.609 9.055 1 94.12 112 GLU A O 1
ATOM 892 N N . SER A 1 113 ? -20.328 23.734 9.516 1 93.06 113 SER A N 1
ATOM 893 C CA . SER A 1 113 ? -21.266 23.328 10.555 1 93.06 113 SER A CA 1
ATOM 894 C C . SER A 1 113 ? -21.172 24.234 11.773 1 93.06 113 SER A C 1
ATOM 896 O O . SER A 1 113 ? -22.141 24.375 12.531 1 93.06 113 SER A O 1
ATOM 898 N N . GLN A 1 114 ? -20.031 24.781 12.094 1 88.69 114 GLN A N 1
ATOM 899 C CA . GLN A 1 114 ? -19.844 25.703 13.203 1 88.69 114 GLN A CA 1
ATOM 900 C C . GLN A 1 114 ? -20.422 27.078 12.891 1 88.69 114 GLN A C 1
ATOM 902 O O . GLN A 1 114 ? -20.812 27.812 13.797 1 88.69 114 GLN A O 1
ATOM 907 N N . LEU A 1 115 ? -20.328 27.5 11.594 1 79.75 115 LEU A N 1
ATOM 908 C CA . LEU A 1 115 ? -20.875 28.797 11.188 1 79.75 115 LEU A CA 1
ATOM 909 C C . LEU A 1 115 ? -22.406 28.766 11.164 1 79.75 115 LEU A C 1
ATOM 911 O O . LEU A 1 115 ? -23.062 29.781 11.406 1 79.75 115 LEU A O 1
ATOM 915 N N . HIS A 1 116 ? -22.844 27.672 10.727 1 72.25 116 HIS A N 1
ATOM 916 C CA . HIS A 1 116 ? -24.297 27.562 10.695 1 72.25 116 HIS A CA 1
ATOM 917 C C . HIS A 1 116 ? -24.766 26.391 11.539 1 72.25 116 HIS A C 1
ATOM 919 O O . HIS A 1 116 ? -25.219 25.375 11 1 72.25 116 HIS A O 1
ATOM 925 N N . PRO A 1 117 ? -24.656 26.547 12.867 1 58 117 PRO A N 1
ATOM 926 C CA . PRO A 1 117 ? -25.078 25.438 13.719 1 58 117 PRO A CA 1
ATOM 927 C C . PRO A 1 117 ? -26.547 25.062 13.5 1 58 117 PRO A C 1
ATOM 929 O O . PRO A 1 117 ? -27.359 25.922 13.117 1 58 117 PRO A O 1
ATOM 932 N N . MET B 1 1 ? -9.484 3.887 -0.752 1 65.5 1 MET B N 1
ATOM 933 C CA . MET B 1 1 ? -8.711 2.656 -0.625 1 65.5 1 MET B CA 1
ATOM 934 C C . MET B 1 1 ? -8.562 1.966 -1.977 1 65.5 1 MET B C 1
ATOM 936 O O . MET B 1 1 ? -7.441 1.73 -2.436 1 65.5 1 MET B O 1
ATOM 940 N N . LYS B 1 2 ? -9.664 1.803 -2.758 1 73.88 2 LYS B N 1
ATOM 941 C CA . LYS B 1 2 ? -9.562 1.211 -4.09 1 73.88 2 LYS B CA 1
ATOM 942 C C . LYS B 1 2 ? -8.734 2.092 -5.02 1 73.88 2 LYS B C 1
ATOM 944 O O . LYS B 1 2 ? -7.906 1.591 -5.785 1 73.88 2 LYS B O 1
ATOM 949 N N . LYS B 1 3 ? -8.836 3.357 -4.73 1 93.69 3 LYS B N 1
ATOM 950 C CA . LYS B 1 3 ? -8.094 4.289 -5.574 1 93.69 3 LYS B CA 1
ATOM 951 C C . LYS B 1 3 ? -6.594 4.199 -5.305 1 93.69 3 LYS B C 1
ATOM 953 O O . LYS B 1 3 ? -5.785 4.277 -6.23 1 93.69 3 LYS B O 1
ATOM 958 N N . ALA B 1 4 ? -6.293 3.943 -4.105 1 96.88 4 ALA B N 1
ATOM 959 C CA . ALA B 1 4 ? -4.879 3.873 -3.746 1 96.88 4 ALA B CA 1
ATOM 960 C C . ALA B 1 4 ? -4.203 2.682 -4.418 1 96.88 4 ALA B C 1
ATOM 962 O O . ALA B 1 4 ? -3.096 2.807 -4.949 1 96.88 4 ALA B O 1
ATOM 963 N N . PHE B 1 5 ? -4.844 1.58 -4.484 1 97.75 5 PHE B N 1
ATOM 964 C CA . PHE B 1 5 ? -4.25 0.393 -5.09 1 97.75 5 PHE B CA 1
ATOM 965 C C . PHE B 1 5 ? -4.125 0.559 -6.598 1 97.75 5 PHE B C 1
ATOM 967 O O . PHE B 1 5 ? -3.184 0.048 -7.211 1 97.75 5 PHE B O 1
ATOM 974 N N . LYS B 1 6 ? -5.062 1.251 -7.176 1 98.06 6 LYS B N 1
ATOM 975 C CA . LYS B 1 6 ? -4.93 1.565 -8.594 1 98.06 6 LYS B CA 1
ATOM 976 C C . LYS B 1 6 ? -3.648 2.348 -8.867 1 98.06 6 LYS B C 1
ATOM 978 O O . LYS B 1 6 ? -2.914 2.041 -9.812 1 98.06 6 LYS B O 1
ATOM 983 N N . VAL B 1 7 ? -3.406 3.293 -8.031 1 98.56 7 VAL B N 1
ATOM 984 C CA . VAL B 1 7 ? -2.205 4.105 -8.195 1 98.56 7 VAL B CA 1
ATOM 985 C C . VAL B 1 7 ? -0.966 3.252 -7.93 1 98.56 7 VAL B C 1
ATOM 987 O O . VAL B 1 7 ? 0.017 3.33 -8.672 1 98.56 7 VAL B O 1
ATOM 990 N N . MET B 1 8 ? -1.006 2.4 -6.895 1 98.56 8 MET B N 1
ATOM 991 C CA . MET B 1 8 ? 0.129 1.525 -6.617 1 98.56 8 MET B CA 1
ATOM 992 C C . MET B 1 8 ? 0.403 0.597 -7.793 1 98.56 8 MET B C 1
ATOM 994 O O . MET B 1 8 ? 1.561 0.331 -8.125 1 98.56 8 MET B O 1
ATOM 998 N N . ASN B 1 9 ? -0.66 0.174 -8.422 1 98.62 9 ASN B N 1
ATOM 999 C CA . ASN B 1 9 ? -0.49 -0.688 -9.586 1 98.62 9 ASN B CA 1
ATOM 1000 C C . ASN B 1 9 ? 0.124 0.069 -10.758 1 98.62 9 ASN B C 1
ATOM 1002 O O . ASN B 1 9 ? 0.925 -0.487 -11.516 1 98.62 9 ASN B O 1
ATOM 1006 N N . GLU B 1 10 ? -0.307 1.257 -10.922 1 98.69 10 GLU B N 1
ATOM 1007 C CA . GLU B 1 10 ? 0.276 2.096 -11.969 1 98.69 10 GLU B CA 1
ATOM 1008 C C . GLU B 1 10 ? 1.761 2.338 -11.711 1 98.69 10 GLU B C 1
ATOM 1010 O O . GLU B 1 10 ? 2.572 2.275 -12.641 1 98.69 10 GLU B O 1
ATOM 1015 N N . LEU B 1 11 ? 2.078 2.605 -10.484 1 98.69 11 LEU B N 1
ATOM 1016 C CA . LEU B 1 11 ? 3.482 2.752 -10.117 1 98.69 11 LEU B CA 1
ATOM 1017 C C . LEU B 1 11 ? 4.266 1.48 -10.438 1 98.69 11 LEU B C 1
ATOM 1019 O O . LEU B 1 11 ? 5.344 1.54 -11.023 1 98.69 11 LEU B O 1
ATOM 1023 N N . ARG B 1 12 ? 3.699 0.369 -10.109 1 98.75 12 ARG B N 1
ATOM 1024 C CA . ARG B 1 12 ? 4.336 -0.919 -10.367 1 98.75 12 ARG B CA 1
ATOM 1025 C C . ARG B 1 12 ? 4.566 -1.127 -11.859 1 98.75 12 ARG B C 1
ATOM 1027 O O . ARG B 1 12 ? 5.652 -1.54 -12.273 1 98.75 12 ARG B O 1
ATOM 1034 N N . SER B 1 13 ? 3.553 -0.827 -12.641 1 98.19 13 SER B N 1
ATOM 1035 C CA . SER B 1 13 ? 3.627 -1.044 -14.078 1 98.19 13 SER B CA 1
ATOM 1036 C C . SER B 1 13 ? 4.723 -0.194 -14.711 1 98.19 13 SER B C 1
ATOM 1038 O O . SER B 1 13 ? 5.215 -0.511 -15.797 1 98.19 13 SER B O 1
ATOM 1040 N N . GLN B 1 14 ? 5.102 0.872 -14.023 1 97.81 14 GLN B N 1
ATOM 1041 C CA . GLN B 1 14 ? 6.148 1.767 -14.508 1 97.81 14 GLN B CA 1
ATOM 1042 C C . GLN B 1 14 ? 7.461 1.525 -13.766 1 97.81 14 GLN B C 1
ATOM 1044 O O . GLN B 1 14 ? 8.406 2.301 -13.906 1 97.81 14 GLN B O 1
ATOM 1049 N N . ASN B 1 15 ? 7.484 0.492 -12.969 1 97.88 15 ASN B N 1
ATOM 1050 C CA . ASN B 1 15 ? 8.641 0.131 -12.156 1 97.88 15 ASN B CA 1
ATOM 1051 C C . ASN B 1 15 ? 9.055 1.274 -11.234 1 97.88 15 ASN B C 1
ATOM 1053 O O . ASN B 1 15 ? 10.242 1.492 -11.008 1 97.88 15 ASN B O 1
ATOM 1057 N N . LEU B 1 16 ? 8.039 2.02 -10.758 1 98.06 16 LEU B N 1
ATOM 1058 C CA . LEU B 1 16 ? 8.297 3.121 -9.836 1 98.06 16 LEU B CA 1
ATOM 1059 C C . LEU B 1 16 ? 8.086 2.678 -8.391 1 98.06 16 LEU B C 1
ATOM 1061 O O . LEU B 1 16 ? 7.078 2.049 -8.07 1 98.06 16 LEU B O 1
ATOM 1065 N N . LEU B 1 17 ? 9.102 2.955 -7.543 1 97.88 17 LEU B N 1
ATOM 1066 C CA . LEU B 1 17 ? 9.109 2.707 -6.105 1 97.88 17 LEU B CA 1
ATOM 1067 C C . LEU B 1 17 ? 9.078 1.211 -5.809 1 97.88 17 LEU B C 1
ATOM 1069 O O . LEU B 1 17 ? 8.766 0.8 -4.691 1 97.88 17 LEU B O 1
ATOM 1073 N N . CYS B 1 18 ? 9.258 0.403 -6.816 1 98.5 18 CYS B N 1
ATOM 1074 C CA . CYS B 1 18 ? 9.375 -1.032 -6.586 1 98.5 18 CYS B CA 1
ATOM 1075 C C . CYS B 1 18 ? 10.672 -1.361 -5.848 1 98.5 18 CYS B C 1
ATOM 1077 O O . CYS B 1 18 ? 11.727 -0.813 -6.164 1 98.5 18 CYS B O 1
ATOM 1079 N N . ASP B 1 19 ? 10.562 -2.283 -4.879 1 98.38 19 ASP B N 1
ATOM 1080 C CA . ASP B 1 19 ? 11.75 -2.566 -4.082 1 98.38 19 ASP B CA 1
ATOM 1081 C C . ASP B 1 19 ? 12.039 -4.066 -4.035 1 98.38 19 ASP B C 1
ATOM 1083 O O . ASP B 1 19 ? 12.875 -4.52 -3.252 1 98.38 19 ASP B O 1
ATOM 1087 N N . VAL B 1 20 ? 11.344 -4.859 -4.855 1 98.56 20 VAL B N 1
ATOM 1088 C CA . VAL B 1 20 ? 11.633 -6.285 -4.941 1 98.56 20 VAL B CA 1
ATOM 1089 C C . VAL B 1 20 ? 11.266 -6.805 -6.328 1 98.56 20 VAL B C 1
ATOM 1091 O O . VAL B 1 20 ? 10.32 -6.312 -6.949 1 98.56 20 VAL B O 1
ATOM 1094 N N . THR B 1 21 ? 12 -7.703 -6.789 1 98.62 21 THR B N 1
ATOM 1095 C CA . THR B 1 21 ? 11.695 -8.484 -7.984 1 98.62 21 THR B CA 1
ATOM 1096 C C . THR B 1 21 ? 11.43 -9.945 -7.621 1 98.62 21 THR B C 1
ATOM 1098 O O . THR B 1 21 ? 12.297 -10.617 -7.059 1 98.62 21 THR B O 1
ATOM 1101 N N . ILE B 1 22 ? 10.273 -10.43 -7.957 1 98.31 22 ILE B N 1
ATOM 1102 C CA . ILE B 1 22 ? 9.93 -11.828 -7.727 1 98.31 22 ILE B CA 1
ATOM 1103 C C . ILE B 1 22 ? 10.172 -12.633 -9 1 98.31 22 ILE B C 1
ATOM 1105 O O . ILE B 1 22 ? 9.68 -12.273 -10.07 1 98.31 22 ILE B O 1
ATOM 1109 N N . VAL B 1 23 ? 10.906 -13.703 -8.844 1 98.19 23 VAL B N 1
ATOM 1110 C CA . VAL B 1 23 ? 11.312 -14.484 -10.008 1 98.19 23 VAL B CA 1
ATOM 1111 C C . VAL B 1 23 ? 10.672 -15.875 -9.945 1 98.19 23 VAL B C 1
ATOM 1113 O O . VAL B 1 23 ? 10.695 -16.531 -8.898 1 98.19 23 VAL B O 1
ATOM 1116 N N . ALA B 1 24 ? 10.008 -16.25 -10.961 1 97.25 24 ALA B N 1
ATOM 1117 C CA . ALA B 1 24 ? 9.5 -17.609 -11.156 1 97.25 24 ALA B CA 1
ATOM 1118 C C . ALA B 1 24 ? 9.797 -18.109 -12.57 1 97.25 24 ALA B C 1
ATOM 1120 O O . ALA B 1 24 ? 9.352 -17.516 -13.555 1 97.25 24 ALA B O 1
ATOM 1121 N N . GLU B 1 25 ? 10.539 -19.156 -12.555 1 94.88 25 GLU B N 1
ATOM 1122 C CA . GLU B 1 25 ? 11.016 -19.656 -13.844 1 94.88 25 GLU B CA 1
ATOM 1123 C C . GLU B 1 25 ? 11.711 -18.562 -14.641 1 94.88 25 GLU B C 1
ATOM 1125 O O . GLU B 1 25 ? 12.664 -17.938 -14.156 1 94.88 25 GLU B O 1
ATOM 1130 N N . ASP B 1 26 ? 11.148 -18.172 -15.805 1 93.31 26 ASP B N 1
ATOM 1131 C CA . ASP B 1 26 ? 11.82 -17.203 -16.656 1 93.31 26 ASP B CA 1
ATOM 1132 C C . ASP B 1 26 ? 11.141 -15.836 -16.562 1 93.31 26 ASP B C 1
ATOM 1134 O O . ASP B 1 26 ? 11.461 -14.922 -17.328 1 93.31 26 ASP B O 1
ATOM 1138 N N . MET B 1 27 ? 10.336 -15.758 -15.586 1 97.19 27 MET B N 1
ATOM 1139 C CA . MET B 1 27 ? 9.602 -14.5 -15.453 1 97.19 27 MET B CA 1
ATOM 1140 C C . MET B 1 27 ? 10.094 -13.703 -14.25 1 97.19 27 MET B C 1
ATOM 1142 O O . MET B 1 27 ? 10.344 -14.273 -13.188 1 97.19 27 MET B O 1
ATOM 1146 N N . GLU B 1 28 ? 10.305 -12.438 -14.523 1 98.19 28 GLU B N 1
ATOM 1147 C CA . GLU B 1 28 ? 10.648 -11.484 -13.469 1 98.19 28 GLU B CA 1
ATOM 1148 C C . GLU B 1 28 ? 9.531 -10.469 -13.258 1 98.19 28 GLU B C 1
ATOM 1150 O O . GLU B 1 28 ? 9.109 -9.797 -14.203 1 98.19 28 GLU B O 1
ATOM 1155 N N . ILE B 1 29 ? 9.078 -10.328 -11.984 1 98.38 29 ILE B N 1
ATOM 1156 C CA . ILE B 1 29 ? 7.957 -9.461 -11.656 1 98.38 29 ILE B CA 1
ATOM 1157 C C . ILE B 1 29 ? 8.375 -8.445 -10.594 1 98.38 29 ILE B C 1
ATOM 1159 O O . ILE B 1 29 ? 8.688 -8.828 -9.461 1 98.38 29 ILE B O 1
ATOM 1163 N N . SER B 1 30 ? 8.367 -7.172 -10.969 1 98.62 30 SER B N 1
ATOM 1164 C CA . SER B 1 30 ? 8.641 -6.117 -10 1 98.62 30 SER B CA 1
ATOM 1165 C C . SER B 1 30 ? 7.414 -5.832 -9.133 1 98.62 30 SER B C 1
ATOM 1167 O O . SER B 1 30 ? 6.281 -5.867 -9.625 1 98.62 30 SER B O 1
ATOM 1169 N N . ALA B 1 31 ? 7.66 -5.562 -7.871 1 98.75 31 ALA B N 1
ATOM 1170 C CA . ALA B 1 31 ? 6.555 -5.293 -6.957 1 98.75 31 ALA B CA 1
ATOM 1171 C C . ALA B 1 31 ? 7.023 -4.465 -5.762 1 98.75 31 ALA B C 1
ATOM 1173 O O . ALA B 1 31 ? 8.195 -4.098 -5.676 1 98.75 31 ALA B O 1
ATOM 1174 N N . HIS B 1 32 ? 6.141 -4.055 -4.961 1 98.88 32 HIS B N 1
ATOM 1175 C CA . HIS B 1 32 ? 6.406 -3.385 -3.695 1 98.88 32 HIS B CA 1
ATOM 1176 C C . HIS B 1 32 ? 6.277 -4.352 -2.521 1 98.88 32 HIS B C 1
ATOM 1178 O O . HIS B 1 32 ? 5.227 -4.965 -2.328 1 98.88 32 HIS B O 1
ATOM 1184 N N . ARG B 1 33 ? 7.34 -4.457 -1.699 1 98.69 33 ARG B N 1
ATOM 1185 C CA . ARG B 1 33 ? 7.324 -5.387 -0.576 1 98.69 33 ARG B CA 1
ATOM 1186 C C . ARG B 1 33 ? 6.141 -5.117 0.343 1 98.69 33 ARG B C 1
ATOM 1188 O O . ARG B 1 33 ? 5.449 -6.047 0.766 1 98.69 33 ARG B O 1
ATOM 1195 N N . VAL B 1 34 ? 5.867 -3.826 0.633 1 98.75 34 VAL B N 1
ATOM 1196 C CA . VAL B 1 34 ? 4.844 -3.477 1.614 1 98.75 34 VAL B CA 1
ATOM 1197 C C . VAL B 1 34 ? 3.469 -3.885 1.097 1 98.75 34 VAL B C 1
ATOM 1199 O O . VAL B 1 34 ? 2.605 -4.305 1.871 1 98.75 34 VAL B O 1
ATOM 1202 N N . VAL B 1 35 ? 3.203 -3.742 -0.193 1 98.62 35 VAL B N 1
ATOM 1203 C CA . VAL B 1 35 ? 1.925 -4.129 -0.782 1 98.62 35 VAL B CA 1
ATOM 1204 C C . VAL B 1 35 ? 1.769 -5.645 -0.729 1 98.62 35 VAL B C 1
ATOM 1206 O O . VAL B 1 35 ? 0.732 -6.156 -0.295 1 98.62 35 VAL B O 1
ATOM 1209 N N . LEU B 1 36 ? 2.822 -6.387 -1.11 1 98.56 36 LEU B N 1
ATOM 1210 C CA . LEU B 1 36 ? 2.781 -7.848 -1.062 1 98.56 36 LEU B CA 1
ATOM 1211 C C . LEU B 1 36 ? 2.596 -8.336 0.37 1 98.56 36 LEU B C 1
ATOM 1213 O O . LEU B 1 36 ? 1.76 -9.203 0.629 1 98.56 36 LEU B O 1
ATOM 1217 N N . ALA B 1 37 ? 3.352 -7.75 1.302 1 98.56 37 ALA B N 1
ATOM 1218 C CA . ALA B 1 37 ? 3.295 -8.148 2.705 1 98.56 37 ALA B CA 1
ATOM 1219 C C . ALA B 1 37 ? 1.919 -7.867 3.301 1 98.56 37 ALA B C 1
ATOM 1221 O O . ALA B 1 37 ? 1.442 -8.617 4.16 1 98.56 37 ALA B O 1
ATOM 1222 N N . ALA B 1 38 ? 1.286 -6.82 2.83 1 98.31 38 ALA B N 1
ATOM 1223 C CA . ALA B 1 38 ? -0.006 -6.41 3.373 1 98.31 38 ALA B CA 1
ATOM 1224 C C . ALA B 1 38 ? -1.122 -7.332 2.895 1 98.31 38 ALA B C 1
ATOM 1226 O O . ALA B 1 38 ? -2.15 -7.473 3.561 1 98.31 38 ALA B O 1
ATOM 1227 N N . CYS B 1 39 ? -0.916 -7.953 1.791 1 97.88 39 CYS B N 1
ATOM 1228 C CA . CYS B 1 39 ? -2.016 -8.664 1.15 1 97.88 39 CYS B CA 1
ATOM 1229 C C . CYS B 1 39 ? -1.812 -10.172 1.237 1 97.88 39 CYS B C 1
ATOM 1231 O O . CYS B 1 39 ? -2.73 -10.945 0.958 1 97.88 39 CYS B O 1
ATOM 1233 N N . SER B 1 40 ? -0.627 -10.664 1.612 1 98.31 40 SER B N 1
ATOM 1234 C CA . SER B 1 40 ? -0.27 -12.078 1.661 1 98.31 40 SER B CA 1
ATOM 1235 C C . SER B 1 40 ? 0.543 -12.398 2.91 1 98.31 40 SER B C 1
ATOM 1237 O O . SER B 1 40 ? 1.689 -11.961 3.041 1 98.31 40 SER B O 1
ATOM 1239 N N . PRO B 1 41 ? 0.016 -13.258 3.785 1 98.12 41 PRO B N 1
ATOM 1240 C CA . PRO B 1 41 ? 0.797 -13.688 4.949 1 98.12 41 PRO B CA 1
ATOM 1241 C C . PRO B 1 41 ? 2.111 -14.359 4.562 1 98.12 41 PRO B C 1
ATOM 1243 O O . PRO B 1 41 ? 3.1 -14.266 5.293 1 98.12 41 PRO B O 1
ATOM 1246 N N . TYR B 1 42 ? 2.113 -15.031 3.447 1 98 42 TYR B N 1
ATOM 1247 C CA . TYR B 1 42 ? 3.336 -15.625 2.922 1 98 42 TYR B CA 1
ATOM 1248 C C . TYR B 1 42 ? 4.406 -14.562 2.693 1 98 42 TYR B C 1
ATOM 1250 O O . TYR B 1 42 ? 5.512 -14.664 3.225 1 98 42 TYR B O 1
ATOM 1258 N N . PHE B 1 43 ? 4.039 -13.523 2.01 1 98 43 PHE B N 1
ATOM 1259 C CA . PHE B 1 43 ? 4.984 -12.445 1.73 1 98 43 PHE B CA 1
ATOM 1260 C C . PHE B 1 43 ? 5.25 -11.625 2.984 1 98 43 PHE B C 1
ATOM 1262 O O . PHE B 1 43 ? 6.355 -11.117 3.178 1 98 43 PHE B O 1
ATOM 1269 N N . HIS B 1 44 ? 4.246 -11.523 3.852 1 98.38 44 HIS B N 1
ATOM 1270 C CA . HIS B 1 44 ? 4.457 -10.828 5.117 1 98.38 44 HIS B CA 1
ATOM 1271 C C . HIS B 1 44 ? 5.586 -11.469 5.914 1 98.38 44 HIS B C 1
ATOM 1273 O O . HIS B 1 44 ? 6.516 -10.781 6.352 1 98.38 44 HIS B O 1
ATOM 1279 N N . ALA B 1 45 ? 5.492 -12.758 6.07 1 97.5 45 ALA B N 1
ATOM 1280 C CA . ALA B 1 45 ? 6.516 -13.5 6.805 1 97.5 45 ALA B CA 1
ATOM 1281 C C . ALA B 1 45 ? 7.871 -13.398 6.105 1 97.5 45 ALA B C 1
ATOM 1283 O O . ALA B 1 45 ? 8.898 -13.234 6.758 1 97.5 45 ALA B O 1
ATOM 1284 N N . MET B 1 46 ? 7.871 -13.461 4.844 1 96.62 46 MET B N 1
ATOM 1285 C CA . MET B 1 46 ? 9.102 -13.445 4.059 1 96.62 46 MET B CA 1
ATOM 1286 C C . MET B 1 46 ? 9.82 -12.109 4.199 1 96.62 46 MET B C 1
ATOM 1288 O O . MET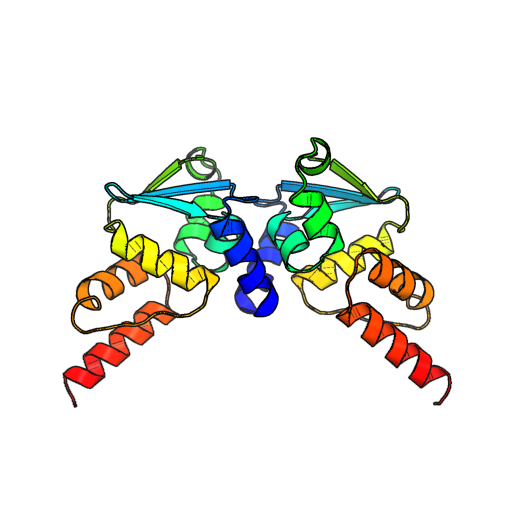 B 1 46 ? 11.039 -12.07 4.359 1 96.62 46 MET B O 1
ATOM 1292 N N . PHE B 1 47 ? 9.078 -11 4.188 1 98.06 47 PHE B N 1
ATOM 1293 C CA . PHE B 1 47 ? 9.695 -9.688 4.051 1 98.06 47 PHE B CA 1
ATOM 1294 C C . PHE B 1 47 ? 9.906 -9.047 5.418 1 98.06 47 PHE B C 1
ATOM 1296 O O . PHE B 1 47 ? 10.609 -8.039 5.535 1 98.06 47 PHE B O 1
ATOM 1303 N N . THR B 1 48 ? 9.297 -9.539 6.434 1 97.25 48 THR B N 1
ATOM 1304 C CA . THR B 1 48 ? 9.461 -8.945 7.754 1 97.25 48 THR B CA 1
ATOM 1305 C C . THR B 1 48 ? 10.359 -9.805 8.633 1 97.25 48 THR B C 1
ATOM 1307 O O . THR B 1 48 ? 10.531 -9.523 9.82 1 97.25 48 THR B O 1
ATOM 1310 N N . GLY B 1 49 ? 10.836 -10.812 8.078 1 92.44 49 GLY B N 1
ATOM 1311 C CA . GLY B 1 49 ? 11.766 -11.664 8.805 1 92.44 49 GLY B CA 1
ATOM 1312 C C . GLY B 1 49 ? 13.094 -10.992 9.086 1 92.44 49 GLY B C 1
ATOM 1313 O O . GLY B 1 49 ? 13.438 -9.992 8.453 1 92.44 49 GLY B O 1
ATOM 1314 N N . GLU B 1 50 ? 13.852 -11.508 10.047 1 88.62 50 GLU B N 1
ATOM 1315 C CA . GLU B 1 50 ? 15.133 -10.938 10.469 1 88.62 50 GLU B CA 1
ATOM 1316 C C . GLU B 1 50 ? 16.266 -11.43 9.578 1 88.62 50 GLU B C 1
ATOM 1318 O O . GLU B 1 50 ? 17.375 -10.891 9.617 1 88.62 50 GLU B O 1
ATOM 1323 N N . MET B 1 51 ? 15.953 -12.211 8.648 1 85 51 MET B N 1
ATOM 1324 C CA . MET B 1 51 ? 17 -12.844 7.844 1 85 51 MET B CA 1
ATOM 1325 C C . MET B 1 51 ? 17.375 -11.969 6.652 1 85 51 MET B C 1
ATOM 1327 O O . MET B 1 51 ? 16.547 -11.195 6.16 1 85 51 MET B O 1
ATOM 1331 N N . SER B 1 52 ? 18.562 -12.156 6.129 1 87.44 52 SER B N 1
ATOM 1332 C CA . SER B 1 52 ? 19.078 -11.398 4.988 1 87.44 52 SER B CA 1
ATOM 1333 C C . SER B 1 52 ? 18.203 -11.617 3.752 1 87.44 52 SER B C 1
ATOM 1335 O O . SER B 1 52 ? 18.031 -10.695 2.945 1 87.44 52 SER B O 1
ATOM 1337 N N . GLU B 1 53 ? 17.656 -12.781 3.74 1 82.88 53 GLU B N 1
ATOM 1338 C CA . GLU B 1 53 ? 16.844 -13.148 2.586 1 82.88 53 GLU B CA 1
ATOM 1339 C C . GLU B 1 53 ? 15.609 -12.258 2.477 1 82.88 53 GLU B C 1
ATOM 1341 O O . GLU B 1 53 ? 15.086 -12.055 1.381 1 82.88 53 GLU B O 1
ATOM 1346 N N . SER B 1 54 ? 15.234 -11.805 3.629 1 88.44 54 SER B N 1
ATOM 1347 C CA . SER B 1 54 ? 14.047 -10.961 3.65 1 88.44 54 SER B CA 1
ATOM 1348 C C . SER B 1 54 ? 14.312 -9.617 2.984 1 88.44 54 SER B C 1
ATOM 1350 O O . SER B 1 54 ? 13.375 -8.914 2.592 1 88.44 54 SER B O 1
ATOM 1352 N N . ARG B 1 55 ? 15.562 -9.312 2.719 1 93.38 55 ARG B N 1
ATOM 1353 C CA . ARG B 1 55 ? 15.938 -8.016 2.166 1 93.38 55 ARG B CA 1
ATOM 1354 C C . ARG B 1 55 ? 16.469 -8.156 0.742 1 93.38 55 ARG B C 1
ATOM 1356 O O . ARG B 1 55 ? 16.844 -7.164 0.112 1 93.38 55 ARG B O 1
ATOM 1363 N N . ALA B 1 56 ? 16.453 -9.367 0.257 1 95.38 56 ALA B N 1
ATOM 1364 C CA . ALA B 1 56 ? 16.984 -9.602 -1.088 1 95.38 56 ALA B CA 1
ATOM 1365 C C . ALA B 1 56 ? 16.172 -8.828 -2.129 1 95.38 56 ALA B C 1
ATOM 1367 O O . ALA B 1 56 ? 14.945 -8.758 -2.043 1 95.38 56 ALA B O 1
ATOM 1368 N N . LYS B 1 57 ? 16.891 -8.25 -3.07 1 96.25 57 LYS B N 1
ATOM 1369 C CA . LYS B 1 57 ? 16.234 -7.492 -4.133 1 96.25 57 LYS B CA 1
ATOM 1370 C C . LYS B 1 57 ? 15.492 -8.414 -5.094 1 96.25 57 LYS B C 1
ATOM 1372 O O . LYS B 1 57 ? 14.531 -8.008 -5.746 1 96.25 57 LYS B O 1
ATOM 1377 N N . ARG B 1 58 ? 16.094 -9.539 -5.25 1 97.06 58 ARG B N 1
ATOM 1378 C CA . ARG B 1 58 ? 15.508 -10.57 -6.102 1 97.06 58 ARG B CA 1
ATOM 1379 C C . ARG B 1 58 ? 15.172 -11.82 -5.297 1 97.06 58 ARG B C 1
ATOM 1381 O O . ARG B 1 58 ? 16.031 -12.367 -4.602 1 97.06 58 ARG B O 1
ATOM 1388 N N . VAL B 1 59 ? 13.945 -12.266 -5.344 1 97.12 59 VAL B N 1
ATOM 1389 C CA . VAL B 1 59 ? 13.469 -13.43 -4.617 1 97.12 59 VAL B CA 1
ATOM 1390 C C . VAL B 1 59 ? 12.891 -14.453 -5.598 1 97.12 59 VAL B C 1
ATOM 1392 O O . VAL B 1 59 ? 11.977 -14.133 -6.363 1 97.12 59 VAL B O 1
ATOM 1395 N N . ARG B 1 60 ? 13.367 -15.711 -5.57 1 97.12 60 ARG B N 1
ATOM 1396 C CA . ARG B 1 60 ? 12.883 -16.766 -6.457 1 97.12 60 ARG B CA 1
ATOM 1397 C C . ARG B 1 60 ? 11.859 -17.641 -5.754 1 97.12 60 ARG B C 1
ATOM 1399 O O . ARG B 1 60 ? 12.086 -18.094 -4.629 1 97.12 60 ARG B O 1
ATOM 1406 N N . ILE B 1 61 ? 10.789 -17.797 -6.398 1 96.75 61 ILE B N 1
ATOM 1407 C CA . ILE B 1 61 ? 9.781 -18.75 -5.953 1 96.75 61 ILE B CA 1
ATOM 1408 C C . ILE B 1 61 ? 9.75 -19.953 -6.898 1 96.75 61 ILE B C 1
ATOM 1410 O O . ILE B 1 61 ? 9.289 -19.844 -8.039 1 96.75 61 ILE B O 1
ATOM 1414 N N . LYS B 1 62 ? 10.125 -21.094 -6.438 1 96.56 62 LYS B N 1
ATOM 1415 C CA . LYS B 1 62 ? 10.336 -22.266 -7.281 1 96.56 62 LYS B CA 1
ATOM 1416 C C . LYS B 1 62 ? 9.047 -23.078 -7.43 1 96.56 62 LYS B C 1
ATOM 1418 O O . LYS B 1 62 ? 8.891 -23.828 -8.398 1 96.56 62 LYS B O 1
ATOM 1423 N N . GLU B 1 63 ? 8.148 -22.906 -6.48 1 96.06 63 GLU B N 1
ATOM 1424 C CA . GLU B 1 63 ? 6.969 -23.766 -6.387 1 96.06 63 GLU B CA 1
ATOM 1425 C C . GLU B 1 63 ? 5.867 -23.297 -7.34 1 96.06 63 GLU B C 1
ATOM 1427 O O . GLU B 1 63 ? 4.879 -24 -7.539 1 96.06 63 GLU B O 1
ATOM 1432 N N . VAL B 1 64 ? 6.012 -22.156 -7.977 1 97.19 64 VAL B N 1
ATOM 1433 C CA . VAL B 1 64 ? 4.961 -21.562 -8.805 1 97.19 64 VAL B CA 1
ATOM 1434 C C . VAL B 1 64 ? 5.535 -21.156 -10.156 1 97.19 64 VAL B C 1
ATOM 1436 O O . VAL B 1 64 ? 6.641 -20.625 -10.234 1 97.19 64 VAL B O 1
ATOM 1439 N N . ASP B 1 65 ? 4.785 -21.5 -11.25 1 96.44 65 ASP B N 1
ATOM 1440 C CA . ASP B 1 65 ? 5.273 -21.062 -12.555 1 96.44 65 ASP B CA 1
ATOM 1441 C C . ASP B 1 65 ? 5.082 -19.562 -12.742 1 96.44 65 ASP B C 1
ATOM 1443 O O . ASP B 1 65 ? 4.281 -18.938 -12.031 1 96.44 65 ASP B O 1
ATOM 1447 N N . GLY B 1 66 ? 5.801 -18.984 -13.734 1 97.44 66 GLY B N 1
ATOM 1448 C CA . GLY B 1 66 ? 5.871 -17.547 -13.93 1 97.44 66 GLY B CA 1
ATOM 1449 C C . GLY B 1 66 ? 4.523 -16.922 -14.242 1 97.44 66 GLY B C 1
ATOM 1450 O O . GLY B 1 66 ? 4.176 -15.875 -13.688 1 97.44 66 GLY B O 1
ATOM 1451 N N . TRP B 1 67 ? 3.801 -17.531 -15.102 1 97.19 67 TRP B N 1
ATOM 1452 C CA . TRP B 1 67 ? 2.514 -16.984 -15.516 1 97.19 67 TRP B CA 1
ATOM 1453 C C . TRP B 1 67 ? 1.527 -16.969 -14.352 1 97.19 67 TRP B C 1
ATOM 1455 O O . TRP B 1 67 ? 0.805 -15.992 -14.156 1 97.19 67 TRP B O 1
ATOM 1465 N N . THR B 1 68 ? 1.49 -18.047 -13.594 1 98.19 68 THR B N 1
ATOM 1466 C CA . THR B 1 68 ? 0.614 -18.141 -12.43 1 98.19 68 THR B CA 1
ATOM 1467 C C . THR B 1 68 ? 0.973 -17.078 -11.391 1 98.19 68 THR B C 1
ATOM 1469 O O . THR B 1 68 ? 0.09 -16.422 -10.836 1 98.19 68 THR B O 1
ATOM 1472 N N . LEU B 1 69 ? 2.252 -16.953 -11.156 1 98.44 69 LEU B N 1
ATOM 1473 C CA . LEU B 1 69 ? 2.709 -15.953 -10.195 1 98.44 69 LEU B CA 1
ATOM 1474 C C . LEU B 1 69 ? 2.293 -14.555 -10.633 1 98.44 69 LEU B C 1
ATOM 1476 O O . LEU B 1 69 ? 1.826 -13.758 -9.812 1 98.44 69 LEU B O 1
ATOM 1480 N N . ARG B 1 70 ? 2.459 -14.297 -11.906 1 98.06 70 ARG B N 1
ATOM 1481 C CA . ARG B 1 70 ? 2.074 -12.992 -12.43 1 98.06 70 ARG B CA 1
ATOM 1482 C C . ARG B 1 70 ? 0.589 -12.727 -12.211 1 98.06 70 ARG B C 1
ATOM 1484 O O . ARG B 1 70 ? 0.206 -11.633 -11.781 1 98.06 70 ARG B O 1
ATOM 1491 N N . MET B 1 71 ? -0.265 -13.688 -12.43 1 98.38 71 MET B N 1
ATOM 1492 C CA . MET B 1 71 ? -1.702 -13.539 -12.227 1 98.38 71 MET B CA 1
ATOM 1493 C C . MET B 1 71 ? -2.012 -13.242 -10.758 1 98.38 71 MET B C 1
ATOM 1495 O O . MET B 1 71 ? -2.867 -12.406 -10.461 1 98.38 71 MET B O 1
ATOM 1499 N N . LEU B 1 72 ? -1.322 -13.93 -9.883 1 98.69 72 LEU B N 1
ATOM 1500 C CA . LEU B 1 72 ? -1.585 -13.766 -8.461 1 98.69 72 LEU B CA 1
ATOM 1501 C C . LEU B 1 72 ? -1.08 -12.414 -7.961 1 98.69 72 LEU B C 1
ATOM 1503 O O . LEU B 1 72 ? -1.73 -11.773 -7.133 1 98.69 72 LEU B O 1
ATOM 1507 N N . ILE B 1 73 ? 0.075 -11.984 -8.445 1 98.5 73 ILE B N 1
ATOM 1508 C CA . ILE B 1 73 ? 0.587 -10.672 -8.07 1 98.5 73 ILE B CA 1
ATOM 1509 C C . ILE B 1 73 ? -0.32 -9.578 -8.633 1 98.5 73 ILE B C 1
ATOM 1511 O O . ILE B 1 73 ? -0.611 -8.594 -7.957 1 98.5 73 ILE B O 1
ATOM 1515 N N . ASP B 1 74 ? -0.767 -9.742 -9.875 1 98.25 74 ASP B N 1
ATOM 1516 C CA . ASP B 1 74 ? -1.749 -8.812 -10.422 1 98.25 74 ASP B CA 1
ATOM 1517 C C . ASP B 1 74 ? -2.99 -8.734 -9.539 1 98.25 74 ASP B C 1
ATOM 1519 O O . ASP B 1 74 ? -3.531 -7.652 -9.305 1 98.25 74 ASP B O 1
ATOM 1523 N N . TYR B 1 75 ? -3.404 -9.867 -9.07 1 98.44 75 TYR B N 1
ATOM 1524 C CA . TYR B 1 75 ? -4.562 -9.906 -8.18 1 98.44 75 TYR B CA 1
ATOM 1525 C C . TYR B 1 75 ? -4.324 -9.078 -6.93 1 98.44 75 TYR B C 1
ATOM 1527 O O . TYR B 1 75 ? -5.23 -8.398 -6.441 1 98.44 75 TYR B O 1
ATOM 1535 N N . VAL B 1 76 ? -3.158 -9.172 -6.402 1 98.19 76 VAL B N 1
ATOM 1536 C CA . VAL B 1 76 ? -2.803 -8.445 -5.188 1 98.19 76 VAL B CA 1
ATOM 1537 C C . VAL B 1 76 ? -3.061 -6.953 -5.387 1 98.19 76 VAL B C 1
ATOM 1539 O O . VAL B 1 76 ? -3.564 -6.277 -4.488 1 98.19 76 VAL B O 1
ATOM 1542 N N . TYR B 1 77 ? -2.809 -6.445 -6.543 1 98.06 77 TYR B N 1
ATOM 1543 C CA . TYR B 1 77 ? -2.912 -5.012 -6.805 1 98.06 77 TYR B CA 1
ATOM 1544 C C . TYR B 1 77 ? -4.309 -4.648 -7.293 1 98.06 77 TYR B C 1
ATOM 1546 O O . TYR B 1 77 ? -4.777 -3.527 -7.074 1 98.06 77 TYR B O 1
ATOM 1554 N N . THR B 1 78 ? -5.02 -5.582 -7.906 1 97.62 78 THR B N 1
ATOM 1555 C CA . THR B 1 78 ? -6.234 -5.207 -8.625 1 97.62 78 THR B CA 1
ATOM 1556 C C . THR B 1 78 ? -7.465 -5.785 -7.934 1 97.62 78 THR B C 1
ATOM 1558 O O . THR B 1 78 ? -8.586 -5.336 -8.18 1 97.62 78 THR B O 1
ATOM 1561 N N . ALA B 1 79 ? -7.281 -6.816 -7.121 1 96.31 79 ALA B N 1
ATOM 1562 C CA . ALA B 1 79 ? -8.352 -7.578 -6.484 1 96.31 79 ALA B CA 1
ATOM 1563 C C . ALA B 1 79 ? -9.234 -8.258 -7.531 1 96.31 79 ALA B C 1
ATOM 1565 O O . ALA B 1 79 ? -10.406 -8.531 -7.277 1 96.31 79 ALA B O 1
ATOM 1566 N N . GLU B 1 80 ? -8.672 -8.414 -8.711 1 96.69 80 GLU B N 1
ATOM 1567 C CA . GLU B 1 80 ? -9.398 -9.07 -9.789 1 96.69 80 GLU B CA 1
ATOM 1568 C C . GLU B 1 80 ? -8.633 -10.273 -10.32 1 96.69 80 GLU B C 1
ATOM 1570 O O . GLU B 1 80 ? -7.426 -10.195 -10.562 1 96.69 80 GLU B O 1
ATOM 1575 N N . ILE B 1 81 ? -9.367 -11.375 -10.414 1 97.25 81 ILE B N 1
ATOM 1576 C CA . ILE B 1 81 ? -8.781 -12.57 -11 1 97.25 81 ILE B CA 1
ATOM 1577 C C . ILE B 1 81 ? -9.852 -13.344 -11.773 1 97.25 81 ILE B C 1
ATOM 1579 O O . ILE B 1 81 ? -10.992 -13.445 -11.336 1 97.25 81 ILE B O 1
ATOM 1583 N N . GLN B 1 82 ? -9.539 -13.672 -12.969 1 97.12 82 GLN B N 1
ATOM 1584 C CA . GLN B 1 82 ? -10.422 -14.5 -13.781 1 97.12 82 GLN B CA 1
ATOM 1585 C C . GLN B 1 82 ? -10.016 -15.977 -13.711 1 97.12 82 GLN B C 1
ATOM 1587 O O . GLN B 1 82 ? -8.977 -16.359 -14.234 1 97.12 82 GLN B O 1
ATOM 1592 N N . VAL B 1 83 ? -10.812 -16.766 -13.078 1 98 83 VAL B N 1
ATOM 1593 C CA . VAL B 1 83 ? -10.562 -18.203 -12.961 1 98 83 VAL B CA 1
ATOM 1594 C C . VAL B 1 83 ? -11.281 -18.953 -14.086 1 98 83 VAL B C 1
ATOM 1596 O O . VAL B 1 83 ? -12.461 -18.719 -14.344 1 98 83 VAL B O 1
ATOM 1599 N N . THR B 1 84 ? -10.594 -19.703 -14.812 1 96.62 84 THR B N 1
ATOM 1600 C CA . THR B 1 84 ? -11.125 -20.531 -15.891 1 96.62 84 THR B CA 1
ATOM 1601 C C . THR B 1 84 ? -10.773 -22 -15.664 1 96.62 84 THR B C 1
ATOM 1603 O O . THR B 1 84 ? -10.008 -22.328 -14.75 1 96.62 84 THR B O 1
ATOM 1606 N N . GLU B 1 85 ? -11.344 -22.875 -16.484 1 95.25 85 GLU B N 1
ATOM 1607 C CA . GLU B 1 85 ? -11.023 -24.297 -16.406 1 95.25 85 GLU B CA 1
ATOM 1608 C C . GLU B 1 85 ? -9.555 -24.547 -16.703 1 95.25 85 GLU B C 1
ATOM 1610 O O . GLU B 1 85 ? -8.953 -25.469 -16.125 1 95.25 85 GLU B O 1
ATOM 1615 N N . GLU B 1 86 ? -8.953 -23.734 -17.516 1 95.88 86 GLU B N 1
ATOM 1616 C CA . GLU B 1 86 ? -7.582 -23.922 -17.984 1 95.88 86 GLU B CA 1
ATOM 1617 C C . GLU B 1 86 ? -6.578 -23.531 -16.906 1 95.88 86 GLU B C 1
ATOM 1619 O O . GLU B 1 86 ? -5.484 -24.094 -16.828 1 95.88 86 GLU B O 1
ATOM 1624 N N . ASN B 1 87 ? -7 -22.609 -16.016 1 97.38 87 ASN B N 1
ATOM 1625 C CA . ASN B 1 87 ? -5.969 -22.094 -15.117 1 97.38 87 ASN B CA 1
ATOM 1626 C C . ASN B 1 87 ? -6.266 -22.438 -13.664 1 97.38 87 ASN B C 1
ATOM 1628 O O . ASN B 1 87 ? -5.395 -22.312 -12.805 1 97.38 87 ASN B O 1
ATOM 1632 N N . VAL B 1 88 ? -7.434 -22.953 -13.312 1 98 88 VAL B N 1
ATOM 1633 C CA . VAL B 1 88 ? -7.844 -23.188 -11.938 1 98 88 VAL B CA 1
ATOM 1634 C C . VAL B 1 88 ? -6.91 -24.203 -11.281 1 98 88 VAL B C 1
ATOM 1636 O O . VAL B 1 88 ? -6.617 -24.109 -10.086 1 98 88 VAL B O 1
ATOM 1639 N N . GLN B 1 89 ? -6.359 -25.109 -12.008 1 95.94 89 GLN B N 1
ATOM 1640 C CA . GLN B 1 89 ? -5.547 -26.188 -11.469 1 95.94 89 GLN B CA 1
ATOM 1641 C C . GLN B 1 89 ? -4.199 -25.672 -10.969 1 95.94 89 GLN B C 1
ATOM 1643 O O . GLN B 1 89 ? -3.602 -26.25 -10.062 1 95.94 89 GLN B O 1
ATOM 1648 N N . VAL B 1 90 ? -3.793 -24.641 -11.594 1 97.62 90 VAL B N 1
ATOM 1649 C CA . VAL B 1 90 ? -2.504 -24.094 -11.172 1 97.62 90 VAL B CA 1
ATOM 1650 C C . VAL B 1 90 ? -2.721 -22.938 -10.203 1 97.62 90 VAL B C 1
ATOM 1652 O O . VAL B 1 90 ? -1.912 -22.719 -9.305 1 97.62 90 VAL B O 1
ATOM 1655 N N . LEU B 1 91 ? -3.779 -22.234 -10.281 1 98.44 91 LEU B N 1
ATOM 1656 C CA . LEU B 1 91 ? -4.086 -21.094 -9.438 1 98.44 91 LEU B CA 1
ATOM 1657 C C . LEU B 1 91 ? -4.371 -21.531 -8.008 1 98.44 91 LEU B C 1
ATOM 1659 O O . LEU B 1 91 ? -3.889 -20.906 -7.055 1 98.44 91 LEU B O 1
ATOM 1663 N N . LEU B 1 92 ? -5.094 -22.625 -7.848 1 98.31 92 LEU B N 1
ATOM 1664 C CA . LEU B 1 92 ? -5.562 -23.047 -6.531 1 98.31 92 LEU B CA 1
ATOM 1665 C C . LEU B 1 92 ? -4.391 -23.391 -5.617 1 98.31 92 LEU B C 1
ATOM 1667 O O . LEU B 1 92 ? -4.25 -22.797 -4.535 1 98.31 92 LEU B O 1
ATOM 1671 N N . PRO B 1 93 ? -3.49 -24.297 -6.02 1 98.31 93 PRO B N 1
ATOM 1672 C CA . PRO B 1 93 ? -2.361 -24.609 -5.137 1 98.31 93 PRO B CA 1
ATOM 1673 C C . PRO B 1 93 ? -1.438 -23.406 -4.922 1 98.31 93 PRO B C 1
ATOM 1675 O O . PRO B 1 93 ? -0.9 -23.234 -3.826 1 98.31 93 PRO B O 1
ATOM 1678 N N . ALA B 1 94 ? -1.223 -22.578 -5.957 1 98.62 94 ALA B N 1
ATOM 1679 C CA . ALA B 1 94 ? -0.366 -21.406 -5.836 1 98.62 94 ALA B CA 1
ATOM 1680 C C . ALA B 1 94 ? -0.963 -20.391 -4.863 1 98.62 94 ALA B C 1
ATOM 1682 O O . ALA B 1 94 ? -0.245 -19.812 -4.051 1 98.62 94 ALA B O 1
ATOM 1683 N N . ALA B 1 95 ? -2.23 -20.188 -5.008 1 98.75 95 ALA B N 1
ATOM 1684 C CA . ALA B 1 95 ? -2.928 -19.297 -4.078 1 98.75 95 ALA B CA 1
ATOM 1685 C C . ALA B 1 95 ? -2.805 -19.812 -2.645 1 98.75 95 ALA B C 1
ATOM 1687 O O . ALA B 1 95 ? -2.676 -19.016 -1.709 1 98.75 95 ALA B O 1
ATOM 1688 N N . GLY B 1 96 ? -2.945 -21.141 -2.521 1 98.44 96 GLY B N 1
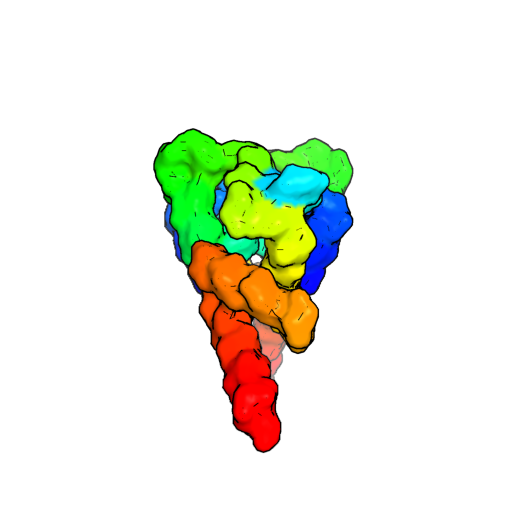ATOM 1689 C CA . GLY B 1 96 ? -2.725 -21.734 -1.218 1 98.44 96 GLY B CA 1
ATOM 1690 C C . GLY B 1 96 ? -1.333 -21.484 -0.669 1 98.44 96 GLY B C 1
ATOM 1691 O O . GLY B 1 96 ? -1.178 -21.109 0.495 1 98.44 96 GLY B O 1
ATOM 1692 N N . LEU B 1 97 ? -0.364 -21.688 -1.47 1 98.12 97 LEU B N 1
ATOM 1693 C CA . LEU B 1 97 ? 1.024 -21.469 -1.075 1 98.12 97 LEU B CA 1
ATOM 1694 C C . LEU B 1 97 ? 1.244 -20.031 -0.646 1 98.12 97 LEU B C 1
ATOM 1696 O O . LEU B 1 97 ? 1.813 -19.766 0.418 1 98.12 97 LEU B O 1
ATOM 1700 N N . LEU B 1 98 ? 0.793 -19.078 -1.447 1 98.25 98 LEU B N 1
ATOM 1701 C CA . LEU B 1 98 ? 1.016 -17.656 -1.194 1 98.25 98 LEU B CA 1
ATOM 1702 C C . LEU B 1 98 ? 0.012 -17.125 -0.178 1 98.25 98 LEU B C 1
ATOM 1704 O O . LEU B 1 98 ? 0.004 -15.93 0.122 1 98.25 98 LEU B O 1
ATOM 1708 N N . GLN B 1 99 ? -0.819 -18.016 0.266 1 98.31 99 GLN B N 1
ATOM 1709 C CA . GLN B 1 99 ? -1.792 -17.703 1.31 1 98.31 99 GLN B CA 1
ATOM 1710 C C . GLN B 1 99 ? -2.717 -16.562 0.882 1 98.31 99 GLN B C 1
ATOM 1712 O O . GLN B 1 99 ? -2.953 -15.633 1.648 1 98.31 99 GLN B O 1
ATOM 1717 N N . LEU B 1 100 ? -3.148 -16.594 -0.363 1 98.38 100 LEU B N 1
ATOM 1718 C CA . LEU B 1 100 ? -4.191 -15.711 -0.882 1 98.38 100 LEU B CA 1
ATOM 1719 C C . LEU B 1 100 ? -5.562 -16.375 -0.773 1 98.38 100 LEU B C 1
ATOM 1721 O O . LEU B 1 100 ? -6.074 -16.9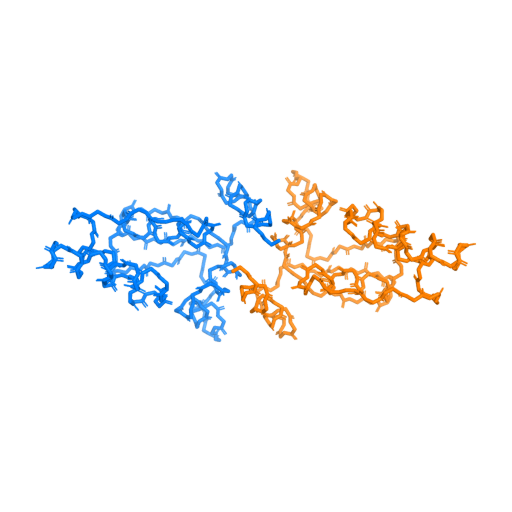22 -1.755 1 98.38 100 LEU B O 1
ATOM 1725 N N . GLN B 1 101 ? -6.195 -16.156 0.352 1 97.81 101 GLN B N 1
ATOM 1726 C CA . GLN B 1 101 ? -7.379 -16.922 0.708 1 97.81 101 GLN B CA 1
ATOM 1727 C C . GLN B 1 101 ? -8.555 -16.594 -0.211 1 97.81 101 GLN B C 1
ATOM 1729 O O . GLN B 1 101 ? -9.336 -17.469 -0.573 1 97.81 101 GLN B O 1
ATOM 1734 N N . ASP B 1 102 ? -8.695 -15.375 -0.547 1 97.38 102 ASP B N 1
ATOM 1735 C CA . ASP B 1 102 ? -9.805 -14.977 -1.408 1 97.38 102 ASP B CA 1
ATOM 1736 C C . ASP B 1 102 ? -9.703 -15.648 -2.775 1 97.38 102 ASP B C 1
ATOM 1738 O O . ASP B 1 102 ? -10.719 -16.031 -3.355 1 97.38 102 ASP B O 1
ATOM 1742 N N . VAL B 1 103 ? -8.508 -15.742 -3.266 1 98.19 103 VAL B N 1
ATOM 1743 C CA . VAL B 1 103 ? -8.312 -16.406 -4.551 1 98.19 103 VAL B CA 1
ATOM 1744 C C . VAL B 1 103 ? -8.586 -17.906 -4.41 1 98.19 103 VAL B C 1
ATOM 1746 O O . VAL B 1 103 ? -9.227 -18.5 -5.273 1 98.19 103 VAL B O 1
ATOM 1749 N N . LYS B 1 104 ? -8.055 -18.5 -3.344 1 98.25 104 LYS B N 1
ATOM 1750 C CA . LYS B 1 104 ? -8.32 -19.906 -3.084 1 98.25 104 LYS B CA 1
ATOM 1751 C C . LYS B 1 104 ? -9.82 -20.188 -3.061 1 98.25 104 LYS B C 1
ATOM 1753 O O . LYS B 1 104 ? -10.289 -21.141 -3.697 1 98.25 104 LYS B O 1
ATOM 1758 N N . LYS B 1 105 ? -10.523 -19.391 -2.381 1 98 105 LYS B N 1
ATOM 1759 C CA . LYS B 1 105 ? -11.969 -19.531 -2.285 1 98 105 LYS B CA 1
ATOM 1760 C C . LYS B 1 105 ? -12.625 -19.422 -3.658 1 98 105 LYS B C 1
ATOM 1762 O O . LYS B 1 105 ? -13.508 -20.219 -3.996 1 98 105 LYS B O 1
ATOM 1767 N N . THR B 1 106 ? -12.25 -18.438 -4.418 1 98 106 THR B N 1
ATOM 1768 C CA . THR B 1 106 ? -12.789 -18.25 -5.762 1 98 106 THR B CA 1
ATOM 1769 C C . THR B 1 106 ? -12.547 -19.484 -6.625 1 98 106 THR B C 1
ATOM 1771 O O . THR B 1 106 ? -13.43 -19.906 -7.371 1 98 106 THR B O 1
ATOM 1774 N N . CYS B 1 107 ? -11.367 -20.047 -6.523 1 98 107 CYS B N 1
ATOM 1775 C CA . CYS B 1 107 ? -11.031 -21.25 -7.27 1 98 107 CYS B CA 1
ATOM 1776 C C . CYS B 1 107 ? -11.898 -22.422 -6.832 1 98 107 CYS B C 1
ATOM 1778 O O . CYS B 1 107 ? -12.406 -23.172 -7.672 1 98 107 CYS B O 1
ATOM 1780 N N . CYS B 1 108 ? -12.078 -22.594 -5.512 1 96.88 108 CYS B N 1
ATOM 1781 C CA . CYS B 1 108 ? -12.906 -23.672 -4.98 1 96.88 108 CYS B CA 1
ATOM 1782 C C . CYS B 1 108 ? -14.352 -23.531 -5.441 1 96.88 108 CYS B C 1
ATOM 1784 O O . CYS B 1 108 ? -14.977 -24.516 -5.84 1 96.88 108 CYS B O 1
ATOM 1786 N N . GLU B 1 109 ? -14.828 -22.328 -5.438 1 96.88 109 GLU B N 1
ATOM 1787 C CA . GLU B 1 109 ? -16.188 -22.078 -5.902 1 96.88 109 GLU B CA 1
ATOM 1788 C C . GLU B 1 109 ? -16.344 -22.422 -7.383 1 96.88 109 GLU B C 1
ATOM 1790 O O . GLU B 1 109 ? -17.359 -22.969 -7.801 1 96.88 109 GLU B O 1
ATOM 1795 N N . PHE B 1 110 ? -15.414 -22.047 -8.141 1 96.88 110 PHE B N 1
ATOM 1796 C CA . PHE B 1 110 ? -15.422 -22.375 -9.562 1 96.88 110 PHE B CA 1
ATOM 1797 C C . PHE B 1 110 ? -15.492 -23.875 -9.781 1 96.88 110 PHE B C 1
ATOM 1799 O O . PHE B 1 110 ? -16.297 -24.359 -10.57 1 96.88 110 PHE B O 1
ATOM 1806 N N . LEU B 1 111 ? -14.625 -24.672 -9.086 1 94.94 111 LEU B N 1
ATOM 1807 C CA . LEU B 1 111 ? -14.57 -26.125 -9.219 1 94.94 111 LEU B CA 1
ATOM 1808 C C . LEU B 1 111 ? -15.883 -26.75 -8.766 1 94.94 111 LEU B C 1
ATOM 1810 O O . LEU B 1 111 ? -16.359 -27.688 -9.406 1 94.94 111 LEU B O 1
ATOM 1814 N N . GLU B 1 112 ? -16.375 -26.188 -7.668 1 94.06 112 GLU B N 1
ATOM 1815 C CA . GLU B 1 112 ? -17.656 -26.688 -7.172 1 94.06 112 GLU B CA 1
ATOM 1816 C C . GLU B 1 112 ? -18.766 -26.469 -8.195 1 94.06 112 GLU B C 1
ATOM 1818 O O . GLU B 1 112 ? -19.641 -27.328 -8.359 1 94.06 112 GLU B O 1
ATOM 1823 N N . SER B 1 113 ? -18.734 -25.359 -8.859 1 93 113 SER B N 1
ATOM 1824 C CA . SER B 1 113 ? -19.766 -25.031 -9.844 1 93 113 SER B CA 1
ATOM 1825 C C . SER B 1 113 ? -19.656 -25.938 -11.07 1 93 113 SER B C 1
ATOM 1827 O O . SER B 1 113 ? -20.641 -26.141 -11.773 1 93 113 SER B O 1
ATOM 1829 N N . GLN B 1 114 ? -18.484 -26.375 -11.453 1 88.69 114 GLN B N 1
ATOM 1830 C CA . GLN B 1 114 ? -18.281 -27.281 -12.578 1 88.69 114 GLN B CA 1
ATOM 1831 C C . GLN B 1 114 ? -18.719 -28.688 -12.242 1 88.69 114 GLN B C 1
ATOM 1833 O O . GLN B 1 114 ? -19.094 -29.469 -13.125 1 88.69 114 GLN B O 1
ATOM 1838 N N . LEU B 1 115 ? -18.516 -29.109 -10.961 1 79.31 115 LEU B N 1
ATOM 1839 C CA . LEU B 1 115 ? -18.922 -30.453 -10.531 1 79.31 115 LEU B CA 1
ATOM 1840 C C . LEU B 1 115 ? -20.453 -30.531 -10.414 1 79.31 115 LEU B C 1
ATOM 1842 O O . LEU B 1 115 ? -21.031 -31.609 -10.617 1 79.31 115 LEU B O 1
ATOM 1846 N N . HIS B 1 116 ? -20.922 -29.484 -9.93 1 71.81 116 HIS B N 1
ATOM 1847 C CA . HIS B 1 116 ? -22.375 -29.484 -9.82 1 71.81 116 HIS B CA 1
ATOM 1848 C C . HIS B 1 116 ? -22.984 -28.344 -10.609 1 71.81 116 HIS B C 1
ATOM 1850 O O . HIS B 1 116 ? -23.453 -27.359 -10.023 1 71.81 116 HIS B O 1
ATOM 1856 N N . PRO B 1 117 ? -22.938 -28.438 -11.93 1 58.56 117 PRO B N 1
ATOM 1857 C CA . PRO B 1 117 ? -23.5 -27.359 -12.734 1 58.56 117 PRO B CA 1
ATOM 1858 C C . PRO B 1 117 ? -24.969 -27.078 -12.406 1 58.56 117 PRO B C 1
ATOM 1860 O O . PRO B 1 117 ? -25.688 -28 -11.984 1 58.56 117 PRO B O 1
#

pLDDT: mean 95.78, std 6.28, range [58.0, 98.88]

Nearest PDB structures (foldseek):
  4hxi-assembly1_A  TM=9.737E-01  e=2.134E-17  Homo sapiens
  9etw-assembly1_B  TM=9.415E-01  e=1.015E-11  Homo sapiens
  6i2m-assembly1_A-2  TM=9.481E-01  e=1.796E-11  Vaccinia virus WR
  6xzz-assembly1_A  TM=9.448E-01  e=2.800E-11  Homo sapiens
  8h33-assembly1_B  TM=9.543E-01  e=3.609E-11  Homo sapiens

Organism: Homo sapiens (NCBI:txid9606)

InterPro domains:
  IPR000210 BTB/POZ domain [PF00651] (8-114)
  IPR000210 BTB/POZ domain [PS50097] (18-85)
  IPR000210 BTB/POZ domain [SM00225] (18-115)
  IPR011333 SKP1/BTB/POZ domain superfamily [G3DSA:3.30.710.10] (1-117)
  IPR011333 SKP1/BTB/POZ domain superfamily [SSF54695] (5-113)

Secondary structure (DSSP, 8-state):
-HHHHHHHHHHHHTT-S--EEEEETTEEEEE-HHHHHHH-HHHHHHHHSSSGGGG-SEEE-SSS-HHHHHHHHHHHHHS-----TTTHHHHHHHHHHTT-HHHHHHHHHHHHHHH--/-HHHHHHHHHHHHTT-S--EEEEETTEEEEE-HHHHHHH-HHHHHHHHSSSGGGG-SEEE-SSS-HHHHHHHHHHHHHS-----TTTHHHHHHHHHHTT-HHHHHHHHHHHHHHH--

Foldseek 3Di:
DLVVLVVQVVCQVVVHPFQAWEDFDPDIGTHHLVLLLVQFVLSVCLLPDPDPSNRDRYHYDHLAHRVLVVQVVVCSSNVDHDDDPVCLVRNQVVCVNRVRVVSNVVSVVVVVVVVPD/DLVVLVVQVVCQVVVHPFQAWEDFDPDIGTHHLVLLLVQFVLSVCLLPDPDPSNRDRYHYDHLAHRVLVVQVVVCSSNVDHDDDPVCLVRNQVVCVNRVRVVSNVVSVVVVVVVVPD

Solvent-accessible surface area (backbone atoms only — not comparable to full-atom values): 12662 Å² total; per-residue (Å²): 100,73,62,28,33,50,41,44,41,52,30,35,79,67,65,46,81,47,64,30,32,43,30,12,84,93,34,77,42,67,33,40,60,58,60,45,28,29,64,12,63,44,42,27,56,46,54,68,42,92,48,70,74,29,67,44,52,66,45,78,43,86,92,40,55,35,69,58,48,49,53,52,55,48,20,72,45,65,76,51,80,87,81,45,88,86,47,34,78,60,44,32,62,46,22,54,67,42,44,31,61,70,57,28,49,53,37,51,51,52,53,50,44,68,75,57,110,101,73,63,29,34,52,42,43,40,52,31,34,77,68,65,44,80,45,64,28,31,44,31,13,84,93,35,78,43,67,33,40,59,60,62,45,29,30,64,13,64,45,42,28,55,47,54,69,42,92,49,71,75,30,67,42,51,67,45,77,42,85,91,38,55,33,69,58,47,50,52,53,53,48,20,72,44,65,78,51,81,88,80,46,87,88,46,34,78,59,45,33,61,45,23,54,67,43,44,31,60,70,57,30,50,53,38,52,52,52,54,50,43,69,76,57,109